Protein AF-U1PPG9-F1 (afdb_monomer_lite)

Secondary structure (DSSP, 8-state):
-HHHHHHHHHHHHHHHHHHHHHHHHHHHH-EEPPPPHHHHHHHHHHHHHHHHHH-TTHHHHSTTHHHHHHHHHHHHHT-S-PPPEE---SS-SGGGEEE-SSSS--EEE--TT--TTS-HHHHTS-B-THHHHHHHHHHHHHHHHHTT-SSTTHHHHHHHHHHHHHHHHHHHTT-----TTTTT-HHHHHHHHHHHHHHHHHHHHHHHHHHHHHH-GGGTHHHHHHHHHHHS-GGG-

pLDDT: mean 89.98, std 13.18, range [29.7, 98.69]

Foldseek 3Di:
DVVLVVLLVVLLQVLLVLLVVQLVQCVPVNWAAADQLQVVLVVLLVLLVVLCVLCVCLCVLAPPLVVLLVVLSVVSNPDPGDDTFTQHLQQAEPVQWDFDDPPPRDIDGHRSQHDPPDDSVCSRDTDHSLLNLLNHLLNLLVCCVVVVPVDPCSSVSSNVSSNNSNVVSCVVSVVPDCDPVVPPDPPVVVVNSLSVNLSSNLSVLSVVLSVCVPPPVVCNVSSSVSNNVSSDDPVVD

Radius of gyration: 17.51 Å; chains: 1; bounding box: 46×45×44 Å

Sequence (237 aa):
GPVRARAVDLARDLGRTTAQMHHHLAASLGASRPPSPAELAAALRKRARWALEEVPELSGHIPALELKVERALARLEALDALEPATRIHGDYHLGQVLHEIDGEQRWYVLDFEGEPLRPLAQRSDPDLPARDVAGMLRSFDYAAAVGKAPHPDWLPAVRSAFEEGYRLGRQETGSLAPSPAASGDQEQAEDSHQTVLTCLELDKALYEAVYEARNRPDWLSIPVAGITSVLNDPMEG

InterPro domains:
  IPR002575 Aminoglycoside phosphotransferase [PF01636] (6-144)
  IPR011009 Protein kinase-like domain superfamily [SSF56112] (8-167)

Organism: NCBI:txid1227262

Structure (mmCIF, N/CA/C/O backbone):
data_AF-U1PPG9-F1
#
_entry.id   AF-U1PPG9-F1
#
loop_
_atom_site.group_PDB
_atom_site.id
_atom_site.type_symbol
_atom_site.label_atom_id
_atom_site.label_alt_id
_atom_site.label_comp_id
_atom_site.label_asym_id
_atom_site.label_entity_id
_atom_site.label_seq_id
_atom_site.pdbx_PDB_ins_code
_atom_site.Cartn_x
_atom_site.Cartn_y
_atom_site.Cartn_z
_atom_si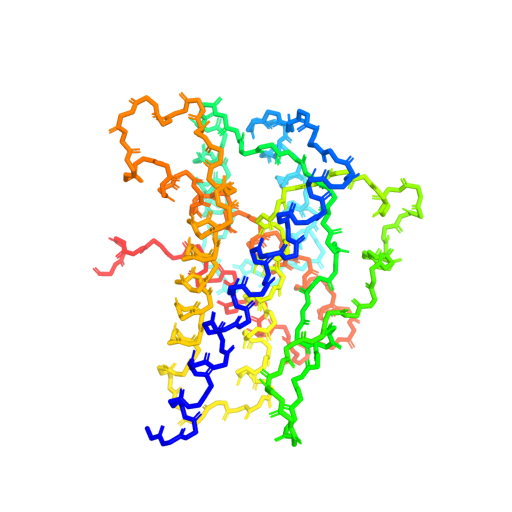te.occupancy
_atom_site.B_iso_or_equiv
_atom_site.auth_seq_id
_atom_site.auth_comp_id
_atom_site.auth_asym_id
_atom_site.auth_atom_id
_atom_site.pdbx_PDB_model_num
ATOM 1 N N . GLY A 1 1 ? 6.076 -25.651 0.509 1.00 74.62 1 GLY A N 1
ATOM 2 C CA . GLY A 1 1 ? 5.848 -26.534 -0.655 1.00 74.62 1 GLY A CA 1
ATOM 3 C C . GLY A 1 1 ? 6.000 -25.767 -1.963 1.00 74.62 1 GLY A C 1
ATOM 4 O O . GLY A 1 1 ? 6.071 -24.542 -1.903 1.00 74.62 1 GLY A O 1
ATOM 5 N N . PRO A 1 2 ? 6.027 -26.452 -3.121 1.00 79.75 2 PRO A N 1
ATOM 6 C CA . PRO A 1 2 ? 6.355 -25.861 -4.429 1.00 79.75 2 PRO A CA 1
ATOM 7 C C . PRO A 1 2 ? 5.474 -24.672 -4.841 1.00 79.75 2 PRO A C 1
ATOM 9 O O . PRO A 1 2 ? 5.983 -23.682 -5.350 1.00 79.75 2 PRO A O 1
ATOM 12 N N . VAL A 1 3 ? 4.170 -24.719 -4.543 1.00 80.94 3 VAL A N 1
ATOM 13 C CA . VAL A 1 3 ? 3.229 -23.617 -4.834 1.00 80.94 3 VAL A CA 1
ATOM 14 C C . VAL A 1 3 ? 3.580 -22.345 -4.055 1.00 80.94 3 VAL A C 1
ATOM 16 O O . VAL A 1 3 ? 3.567 -21.256 -4.617 1.00 80.94 3 VAL A O 1
ATOM 19 N N . ARG A 1 4 ? 3.951 -22.479 -2.773 1.00 82.19 4 ARG A N 1
ATOM 20 C CA . ARG A 1 4 ? 4.391 -21.341 -1.948 1.00 82.19 4 ARG A CA 1
ATOM 21 C C . ARG A 1 4 ? 5.711 -20.766 -2.457 1.00 82.19 4 ARG A C 1
ATOM 23 O O . ARG A 1 4 ? 5.833 -19.555 -2.510 1.00 82.19 4 ARG A O 1
ATOM 30 N N . ALA A 1 5 ? 6.666 -21.620 -2.835 1.00 88.31 5 ALA A N 1
ATOM 31 C CA . ALA A 1 5 ? 7.946 -21.168 -3.382 1.00 88.31 5 ALA A CA 1
ATOM 32 C C . ALA A 1 5 ? 7.736 -20.353 -4.666 1.00 88.31 5 ALA A C 1
ATOM 34 O O . ALA A 1 5 ? 8.170 -19.212 -4.739 1.00 88.31 5 ALA A O 1
ATOM 35 N N . ARG A 1 6 ? 6.935 -20.879 -5.603 1.00 90.88 6 ARG A N 1
ATOM 36 C CA . ARG A 1 6 ? 6.580 -20.157 -6.829 1.00 90.88 6 ARG A CA 1
ATOM 37 C C . ARG A 1 6 ? 5.904 -18.814 -6.542 1.00 90.88 6 ARG A C 1
ATOM 39 O O . ARG A 1 6 ? 6.259 -17.828 -7.167 1.00 90.88 6 ARG A O 1
ATOM 46 N N . ALA A 1 7 ? 4.944 -18.765 -5.617 1.00 92.44 7 ALA A N 1
ATOM 47 C CA . ALA A 1 7 ? 4.264 -17.516 -5.266 1.00 92.44 7 ALA A CA 1
ATOM 48 C C . ALA A 1 7 ? 5.226 -16.470 -4.676 1.00 92.44 7 ALA A C 1
ATOM 50 O O . ALA A 1 7 ? 5.136 -15.301 -5.026 1.00 92.44 7 ALA A O 1
ATOM 51 N N . VAL A 1 8 ? 6.158 -16.896 -3.820 1.00 95.94 8 VAL A N 1
ATOM 52 C CA . VAL A 1 8 ? 7.200 -16.038 -3.232 1.00 95.94 8 VAL A CA 1
ATOM 53 C C . VAL A 1 8 ? 8.139 -15.490 -4.307 1.00 95.94 8 VAL A C 1
ATOM 55 O O . VAL A 1 8 ? 8.422 -14.295 -4.316 1.00 95.94 8 VAL A O 1
ATOM 58 N N . ASP A 1 9 ? 8.593 -16.333 -5.234 1.00 96.00 9 ASP A N 1
ATOM 59 C CA . ASP A 1 9 ? 9.498 -15.905 -6.305 1.00 96.00 9 ASP A CA 1
ATOM 60 C C . ASP A 1 9 ? 8.808 -14.934 -7.270 1.00 96.00 9 ASP A C 1
ATOM 62 O O . ASP A 1 9 ? 9.366 -13.886 -7.587 1.00 96.00 9 ASP A O 1
ATOM 66 N N . LEU A 1 10 ? 7.560 -15.231 -7.648 1.00 96.88 10 LEU A N 1
ATOM 67 C CA . LEU A 1 10 ? 6.725 -14.346 -8.462 1.00 96.88 10 LEU A CA 1
ATOM 68 C C . LEU A 1 10 ? 6.462 -13.005 -7.772 1.00 96.88 10 LEU A C 1
ATOM 70 O O . LEU A 1 10 ? 6.543 -11.966 -8.417 1.00 96.88 10 LEU A O 1
ATOM 74 N N . ALA A 1 11 ? 6.172 -13.007 -6.470 1.00 98.12 11 ALA A N 1
ATOM 75 C CA . ALA A 1 11 ? 5.948 -11.780 -5.713 1.00 98.12 11 ALA A CA 1
ATOM 76 C C . ALA A 1 11 ? 7.213 -10.916 -5.650 1.00 98.12 11 ALA A C 1
ATOM 78 O O . ALA A 1 11 ? 7.139 -9.706 -5.852 1.00 98.12 11 ALA A O 1
ATOM 79 N N . ARG A 1 12 ? 8.383 -11.532 -5.442 1.00 98.38 12 ARG A N 1
ATOM 80 C CA . ARG A 1 12 ? 9.668 -10.824 -5.463 1.00 98.38 12 ARG A CA 1
ATOM 81 C C . ARG A 1 12 ? 9.963 -10.207 -6.823 1.00 98.38 12 ARG A C 1
ATOM 83 O O . ARG A 1 12 ? 10.402 -9.061 -6.896 1.00 98.38 12 ARG A O 1
ATOM 90 N N . ASP A 1 13 ? 9.724 -10.948 -7.895 1.00 97.88 13 ASP A N 1
ATOM 91 C CA . ASP A 1 13 ? 9.924 -10.443 -9.250 1.00 97.88 13 ASP A CA 1
ATOM 92 C C . ASP A 1 13 ? 8.930 -9.322 -9.608 1.00 97.88 13 ASP A C 1
ATOM 94 O O . ASP A 1 13 ? 9.307 -8.292 -10.172 1.00 97.88 13 ASP A O 1
ATOM 98 N N . LEU A 1 14 ? 7.676 -9.451 -9.164 1.00 98.62 14 LEU A N 1
ATOM 99 C CA . LEU A 1 14 ? 6.680 -8.391 -9.289 1.00 98.62 14 LEU A CA 1
ATOM 100 C C . LEU A 1 14 ? 7.111 -7.128 -8.533 1.00 98.62 14 LEU A C 1
ATOM 102 O O . LEU A 1 14 ? 7.017 -6.041 -9.087 1.00 98.62 14 LEU A O 1
ATOM 106 N N . GLY A 1 15 ? 7.664 -7.257 -7.322 1.00 98.44 15 GLY A N 1
ATOM 107 C CA . GLY A 1 15 ? 8.211 -6.123 -6.572 1.00 98.44 15 GLY A CA 1
ATOM 108 C C . GLY A 1 15 ? 9.312 -5.391 -7.343 1.00 98.44 15 GLY A C 1
ATOM 109 O O . GLY A 1 15 ? 9.281 -4.164 -7.465 1.00 98.44 15 GLY A O 1
ATOM 110 N N . ARG A 1 16 ? 10.248 -6.136 -7.947 1.00 97.94 16 ARG A N 1
ATOM 111 C CA . ARG A 1 16 ? 11.287 -5.560 -8.821 1.00 97.94 16 ARG A CA 1
ATOM 112 C C . ARG A 1 16 ? 10.673 -4.843 -10.024 1.00 97.94 16 ARG A C 1
ATOM 114 O O . ARG A 1 16 ? 11.077 -3.723 -10.334 1.00 97.94 16 ARG A O 1
ATOM 121 N N . THR A 1 17 ? 9.664 -5.447 -10.650 1.00 98.00 17 THR A N 1
ATOM 122 C CA . THR A 1 17 ? 8.915 -4.848 -11.766 1.00 98.00 17 THR A CA 1
ATOM 123 C C . THR A 1 17 ? 8.242 -3.539 -11.349 1.00 98.00 17 THR A C 1
ATOM 125 O O . THR A 1 17 ? 8.340 -2.540 -12.060 1.00 98.00 17 THR A O 1
ATOM 128 N N . THR A 1 18 ? 7.605 -3.495 -10.176 1.00 98.31 18 THR A N 1
ATOM 129 C CA . THR A 1 18 ? 6.979 -2.278 -9.638 1.00 98.31 18 THR A CA 1
ATOM 130 C C . THR A 1 18 ? 8.010 -1.162 -9.441 1.00 98.31 18 THR A C 1
ATOM 132 O O . THR A 1 18 ? 7.759 -0.013 -9.804 1.00 98.31 18 THR A O 1
ATOM 135 N N . ALA A 1 19 ? 9.205 -1.480 -8.934 1.00 97.25 19 ALA A N 1
ATOM 136 C CA . ALA A 1 19 ? 10.280 -0.498 -8.786 1.00 97.25 19 ALA A CA 1
ATOM 137 C C . ALA A 1 19 ? 10.774 0.047 -10.137 1.00 97.25 19 ALA A C 1
ATOM 139 O O . ALA A 1 19 ? 10.983 1.255 -10.274 1.00 97.25 19 ALA A O 1
ATOM 140 N N . GLN A 1 20 ? 10.911 -0.819 -11.145 1.00 96.81 20 GLN A N 1
ATOM 141 C CA . GLN A 1 20 ? 11.267 -0.422 -12.510 1.00 96.81 20 GLN A CA 1
ATOM 142 C C . GLN A 1 20 ? 10.190 0.469 -13.138 1.00 96.81 20 GLN A C 1
ATOM 144 O O . GLN A 1 20 ? 10.514 1.498 -13.732 1.00 96.81 20 GLN A O 1
ATOM 149 N N . MET A 1 21 ? 8.911 0.133 -12.952 1.00 97.25 21 MET A N 1
ATOM 150 C CA . MET A 1 21 ? 7.790 0.967 -13.387 1.00 97.25 21 MET A CA 1
ATOM 151 C C . MET A 1 21 ? 7.881 2.371 -12.778 1.00 97.25 21 MET A C 1
ATOM 153 O O . MET A 1 21 ? 7.884 3.356 -13.518 1.00 97.25 21 MET A O 1
ATOM 157 N N . HIS A 1 22 ? 8.019 2.482 -11.453 1.00 96.81 22 HIS A N 1
ATOM 158 C CA . HIS A 1 22 ? 8.153 3.779 -10.781 1.00 96.81 22 HIS A CA 1
ATOM 159 C C . HIS A 1 22 ? 9.383 4.557 -11.256 1.00 96.81 22 HIS A C 1
ATOM 161 O O . HIS A 1 22 ? 9.288 5.762 -11.493 1.00 96.81 22 HIS A O 1
ATOM 167 N N . HIS A 1 23 ? 10.520 3.880 -11.452 1.00 95.62 23 HIS A N 1
ATOM 168 C CA . HIS A 1 23 ? 11.720 4.496 -12.016 1.00 95.62 23 HIS A CA 1
ATOM 169 C C . HIS A 1 23 ? 11.446 5.110 -13.394 1.00 95.62 23 HIS A C 1
ATOM 171 O O . HIS A 1 23 ? 11.742 6.281 -13.617 1.00 95.62 23 HIS A O 1
ATOM 177 N N . HIS A 1 24 ? 10.852 4.345 -14.312 1.00 95.69 24 HIS A N 1
ATOM 178 C CA . HIS A 1 24 ? 10.585 4.811 -15.670 1.00 95.69 24 HIS A CA 1
ATOM 179 C C . HIS A 1 24 ? 9.539 5.928 -15.721 1.00 95.69 24 HIS A C 1
ATOM 181 O O . HIS A 1 24 ? 9.705 6.867 -16.505 1.00 95.69 24 HIS A O 1
ATOM 187 N N . LEU A 1 25 ? 8.506 5.875 -14.873 1.00 95.00 25 LEU A N 1
ATOM 188 C CA . LEU A 1 25 ? 7.536 6.963 -14.728 1.00 95.00 25 LEU A CA 1
ATOM 189 C C . LEU A 1 25 ? 8.214 8.242 -14.230 1.00 95.00 25 LEU A C 1
ATOM 191 O O . LEU A 1 25 ? 8.029 9.297 -14.833 1.00 95.00 25 LEU A O 1
ATOM 195 N N . ALA A 1 26 ? 9.047 8.153 -13.190 1.00 94.31 26 ALA A N 1
ATOM 196 C CA . ALA A 1 26 ? 9.780 9.298 -12.659 1.00 94.31 26 ALA A CA 1
ATOM 197 C C . ALA A 1 26 ? 10.784 9.869 -13.674 1.00 94.31 26 ALA A C 1
ATOM 199 O O . ALA A 1 26 ? 10.861 11.083 -13.853 1.00 94.31 26 ALA A O 1
ATOM 200 N N . ALA A 1 27 ? 11.523 9.007 -14.375 1.00 94.31 27 ALA A N 1
ATOM 201 C CA . ALA A 1 27 ? 12.509 9.418 -15.372 1.00 94.31 27 ALA A CA 1
ATOM 202 C C . ALA A 1 27 ? 11.864 10.085 -16.598 1.00 94.31 27 ALA A C 1
ATOM 204 O O . ALA A 1 27 ? 12.433 11.017 -17.162 1.00 94.31 27 ALA A O 1
ATOM 205 N N . SER A 1 28 ? 10.675 9.627 -17.002 1.00 95.56 28 SER A N 1
ATOM 206 C CA . SER A 1 28 ? 9.996 10.122 -18.207 1.00 95.56 28 SER A CA 1
ATOM 207 C C . SER A 1 28 ? 9.091 11.325 -17.940 1.00 95.56 28 SER A C 1
ATOM 209 O O . SER A 1 28 ? 8.960 12.193 -18.799 1.00 95.56 28 SER A O 1
ATOM 211 N N . LEU A 1 29 ? 8.437 11.370 -16.775 1.00 94.25 29 LEU A N 1
ATOM 212 C CA . LEU A 1 29 ? 7.397 12.356 -16.447 1.00 94.25 29 LEU A CA 1
ATOM 213 C C . LEU A 1 29 ? 7.814 13.322 -15.329 1.00 94.25 29 LEU A C 1
ATOM 215 O O . LEU A 1 29 ? 7.088 14.270 -15.036 1.00 94.25 29 LEU A O 1
ATOM 219 N N . GLY A 1 30 ? 8.990 13.108 -14.739 1.00 92.38 30 GLY A N 1
ATOM 220 C CA . GLY A 1 30 ? 9.536 13.918 -13.660 1.00 92.38 30 GLY A CA 1
ATOM 221 C C . GLY A 1 30 ? 9.014 13.531 -12.276 1.00 92.38 30 GLY A C 1
ATOM 222 O O . GLY A 1 30 ? 8.041 12.791 -12.110 1.00 92.38 30 GLY A O 1
ATOM 223 N N . ALA A 1 31 ? 9.684 14.078 -11.264 1.00 92.19 31 ALA A N 1
ATOM 224 C CA . ALA A 1 31 ? 9.247 14.047 -9.876 1.00 92.19 31 ALA A CA 1
ATOM 225 C C . ALA A 1 31 ? 8.723 15.426 -9.455 1.00 92.19 31 ALA A C 1
ATOM 227 O O . ALA A 1 31 ? 9.156 16.464 -9.958 1.00 92.19 31 ALA A O 1
ATOM 228 N N . SER A 1 32 ? 7.793 15.429 -8.511 1.00 92.56 32 SER A N 1
ATOM 229 C CA . SER A 1 32 ? 7.202 16.611 -7.898 1.00 92.56 32 SER A CA 1
ATOM 230 C C . SER A 1 32 ? 7.589 16.700 -6.430 1.00 92.56 32 SER A C 1
ATOM 232 O O . SER A 1 32 ? 7.913 15.702 -5.780 1.00 92.56 32 SER A O 1
ATOM 234 N N . ARG A 1 33 ? 7.537 17.918 -5.885 1.00 92.62 33 ARG A N 1
ATOM 235 C CA . ARG A 1 33 ? 7.673 18.112 -4.442 1.00 92.62 33 ARG A CA 1
ATOM 236 C C . ARG A 1 33 ? 6.560 17.319 -3.740 1.00 92.62 33 ARG A C 1
ATOM 238 O O . ARG A 1 33 ? 5.403 17.479 -4.131 1.00 92.62 33 ARG A O 1
ATOM 245 N N . PRO A 1 34 ? 6.880 16.489 -2.736 1.00 92.62 34 PRO A N 1
ATOM 246 C CA . PRO A 1 34 ? 5.849 15.773 -2.008 1.00 92.62 34 PRO A CA 1
ATOM 247 C C . PRO A 1 34 ? 5.063 16.730 -1.101 1.00 92.62 34 PRO A C 1
ATOM 249 O O . PRO A 1 34 ? 5.570 17.813 -0.772 1.00 92.62 34 PRO A O 1
ATOM 252 N N . PRO A 1 35 ? 3.851 16.345 -0.660 1.00 93.44 35 PRO A N 1
ATOM 253 C CA . PRO A 1 35 ? 3.226 17.015 0.473 1.00 93.44 35 PRO A CA 1
ATOM 254 C C . PRO A 1 35 ? 4.150 16.943 1.694 1.00 93.44 35 PRO A C 1
ATOM 256 O O . PRO A 1 35 ? 4.989 16.045 1.816 1.00 93.44 35 PRO A O 1
ATOM 259 N N . SER A 1 36 ? 3.992 17.877 2.624 1.00 96.38 36 SER A N 1
ATOM 260 C CA . SER A 1 36 ? 4.622 17.730 3.933 1.00 96.38 36 SER A CA 1
ATOM 261 C C . SER A 1 36 ? 4.042 16.514 4.674 1.00 96.38 36 SER A C 1
ATOM 263 O O . SER A 1 36 ? 2.870 16.169 4.475 1.00 96.38 36 SER A O 1
ATOM 265 N N . PRO A 1 37 ? 4.821 15.880 5.568 1.00 97.50 37 PRO A N 1
ATOM 266 C CA . PRO A 1 37 ? 4.327 14.804 6.427 1.00 97.50 37 PRO A CA 1
ATOM 267 C C . PRO A 1 37 ? 3.036 15.175 7.177 1.00 97.50 37 PRO A C 1
ATOM 269 O O . PRO A 1 37 ? 2.090 14.388 7.209 1.00 97.50 37 PRO A O 1
ATOM 272 N N . ALA A 1 38 ? 2.941 16.416 7.671 1.00 98.06 38 ALA A N 1
ATOM 273 C CA . ALA A 1 38 ? 1.747 16.946 8.330 1.00 98.06 38 ALA A CA 1
ATOM 274 C C . ALA A 1 38 ? 0.532 17.083 7.391 1.00 98.06 38 ALA A C 1
ATOM 276 O O . ALA A 1 38 ? -0.586 16.735 7.774 1.00 98.06 38 ALA A O 1
ATOM 277 N N . GLU A 1 39 ? 0.723 17.551 6.151 1.00 97.81 39 GLU A N 1
ATOM 278 C CA . GLU A 1 39 ? -0.360 17.628 5.156 1.00 97.81 39 GLU A CA 1
ATOM 279 C C . GLU A 1 39 ? -0.895 16.239 4.800 1.00 97.81 39 GLU A C 1
ATOM 281 O O . GLU A 1 39 ? -2.115 16.044 4.753 1.00 97.81 39 GLU A O 1
ATOM 286 N N . LEU A 1 40 ? -0.003 15.262 4.596 1.00 97.50 40 LEU A N 1
ATOM 287 C CA . LEU A 1 40 ? -0.414 13.887 4.336 1.00 97.50 40 LEU A CA 1
ATOM 288 C C . LEU A 1 40 ? -1.160 13.309 5.542 1.00 97.50 40 LEU A C 1
ATOM 290 O O . LEU A 1 40 ? -2.282 12.831 5.378 1.00 97.50 40 LEU A O 1
ATOM 294 N N . ALA A 1 41 ? -0.597 13.406 6.750 1.00 98.44 41 ALA A N 1
ATOM 295 C CA . ALA A 1 41 ? -1.235 12.922 7.972 1.00 98.44 41 ALA A CA 1
ATOM 296 C C . ALA A 1 41 ? -2.627 13.542 8.175 1.00 98.44 41 ALA A C 1
ATOM 298 O O . ALA A 1 41 ? -3.587 12.823 8.448 1.00 98.44 41 ALA A O 1
ATOM 299 N N . ALA A 1 42 ? -2.787 14.852 7.955 1.00 98.38 42 ALA A N 1
ATOM 300 C CA . ALA A 1 42 ? -4.082 15.525 8.038 1.00 98.38 42 ALA A CA 1
ATOM 301 C C . ALA A 1 42 ? -5.098 14.991 7.010 1.00 98.38 42 ALA A C 1
ATOM 303 O O . ALA A 1 42 ? -6.271 14.778 7.348 1.00 98.38 42 ALA A O 1
ATOM 304 N N . ALA A 1 43 ? -4.661 14.737 5.772 1.00 97.50 43 ALA A N 1
ATOM 305 C CA . ALA A 1 43 ? -5.500 14.150 4.730 1.00 97.50 43 ALA A CA 1
ATOM 306 C C . ALA A 1 43 ? -5.919 12.709 5.072 1.00 97.50 43 ALA A C 1
ATOM 308 O O . ALA A 1 43 ? -7.098 12.366 4.943 1.00 97.50 43 ALA A O 1
ATOM 309 N N . LEU A 1 44 ? -4.989 11.879 5.557 1.00 98.12 44 LEU A N 1
ATOM 310 C CA . LEU A 1 44 ? -5.276 10.514 6.010 1.00 98.12 44 LEU A CA 1
ATOM 311 C C . LEU A 1 44 ? -6.235 10.514 7.202 1.00 98.12 44 LEU A C 1
ATOM 313 O O . LEU A 1 44 ? -7.213 9.775 7.199 1.00 98.12 44 LEU A O 1
ATOM 317 N N . ARG A 1 45 ? -6.036 11.414 8.168 1.00 98.25 45 ARG A N 1
ATOM 318 C CA . ARG A 1 45 ? -6.901 11.561 9.345 1.00 98.25 45 ARG A CA 1
ATOM 319 C C . ARG A 1 45 ? -8.338 11.906 8.963 1.00 98.25 45 ARG A C 1
ATOM 321 O O . ARG A 1 45 ? -9.285 11.377 9.539 1.00 98.25 45 ARG A O 1
ATOM 328 N N . LYS A 1 46 ? -8.521 12.775 7.962 1.00 98.00 46 LYS A N 1
ATOM 329 C CA . LYS A 1 46 ? -9.850 13.097 7.421 1.00 98.00 46 LYS A CA 1
ATOM 330 C C . LYS A 1 46 ? -10.523 11.867 6.806 1.00 98.00 46 LYS A C 1
ATOM 332 O O . LYS A 1 46 ? -11.707 11.657 7.050 1.00 98.00 46 LYS A O 1
ATOM 337 N N . ARG A 1 47 ? -9.783 11.070 6.031 1.00 96.94 47 ARG A N 1
ATOM 338 C CA . ARG A 1 47 ? -10.310 9.849 5.402 1.00 96.94 47 ARG A CA 1
ATOM 339 C C . ARG A 1 47 ? -10.597 8.750 6.420 1.00 96.94 47 ARG A C 1
ATOM 341 O O . ARG A 1 47 ? -11.629 8.102 6.317 1.00 96.94 47 ARG A O 1
ATOM 348 N N . ALA A 1 48 ? -9.759 8.614 7.443 1.00 97.56 48 ALA A N 1
ATOM 349 C CA . ALA A 1 48 ? -9.992 7.675 8.528 1.00 97.56 48 ALA A CA 1
ATOM 350 C C . ALA A 1 48 ? -11.263 8.012 9.316 1.00 97.56 48 ALA A C 1
ATOM 352 O O . ALA A 1 48 ? -12.093 7.133 9.512 1.00 97.56 48 ALA A O 1
ATOM 353 N N . ARG A 1 49 ? -11.471 9.285 9.690 1.00 97.62 49 ARG A N 1
ATOM 354 C CA . ARG A 1 49 ? -12.724 9.712 10.341 1.00 97.62 49 ARG A CA 1
ATOM 355 C C . ARG A 1 49 ? -13.950 9.395 9.493 1.00 97.62 49 ARG A C 1
ATOM 357 O O . ARG A 1 49 ? -14.890 8.806 10.003 1.00 97.62 49 ARG A O 1
ATOM 364 N N . TRP A 1 50 ? -13.902 9.722 8.201 1.00 97.12 50 TRP A N 1
ATOM 365 C CA . TRP A 1 50 ? -14.976 9.374 7.272 1.00 97.12 50 TRP A CA 1
ATOM 366 C C . TRP A 1 50 ? -15.261 7.863 7.268 1.00 97.12 50 TRP A C 1
ATOM 368 O O . TRP A 1 50 ? -16.409 7.463 7.403 1.00 97.12 50 TRP A O 1
ATOM 378 N N . ALA A 1 51 ? -14.236 7.012 7.181 1.00 96.94 51 ALA A N 1
ATOM 379 C CA . ALA A 1 51 ? -14.436 5.563 7.172 1.00 96.94 51 ALA A CA 1
ATOM 380 C C . ALA A 1 51 ? -15.041 5.026 8.481 1.00 96.94 51 ALA A C 1
ATOM 382 O O . ALA A 1 51 ? -15.894 4.142 8.443 1.00 96.94 51 ALA A O 1
ATOM 383 N N . LEU A 1 52 ? -14.630 5.575 9.628 1.00 96.31 52 LEU A N 1
ATOM 384 C CA . LEU A 1 52 ? -15.160 5.207 10.945 1.00 96.31 52 LEU A CA 1
ATOM 385 C C . LEU A 1 52 ? -16.612 5.665 11.147 1.00 96.31 52 LEU A C 1
ATOM 387 O O . LEU A 1 52 ? -17.379 4.982 11.820 1.00 96.31 52 LEU A O 1
ATOM 391 N N . GLU A 1 53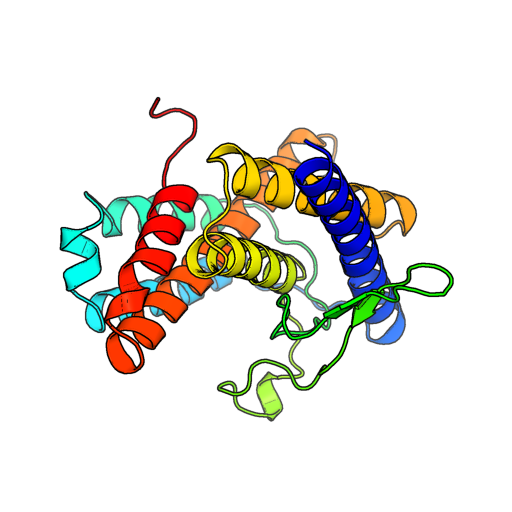 ? -16.998 6.797 10.553 1.00 96.81 53 GLU A N 1
ATOM 392 C CA . GLU A 1 53 ? -18.387 7.271 10.530 1.00 96.81 53 GLU A CA 1
ATOM 393 C C . GLU A 1 53 ? -19.275 6.391 9.633 1.00 96.81 53 GLU A C 1
ATOM 395 O O . GLU A 1 53 ? -20.424 6.121 9.976 1.00 96.81 53 GLU A O 1
ATOM 400 N N . GLU A 1 54 ? -18.746 5.931 8.497 1.00 97.12 54 GLU A N 1
ATOM 401 C CA . GLU A 1 54 ? -19.476 5.107 7.523 1.00 97.12 54 GLU A CA 1
ATOM 402 C C . GLU A 1 54 ? -19.600 3.633 7.922 1.00 97.12 54 GLU A C 1
ATOM 404 O O . GLU A 1 54 ? -20.558 2.976 7.513 1.00 97.12 54 GLU A O 1
ATOM 409 N N . VAL A 1 55 ? -18.647 3.105 8.698 1.00 96.75 55 VAL A N 1
ATOM 410 C CA . VAL A 1 55 ? -18.656 1.715 9.189 1.00 96.75 55 VAL A CA 1
ATOM 411 C C . VAL A 1 55 ? -18.392 1.683 10.701 1.00 96.75 55 VAL A C 1
ATOM 413 O O . VAL A 1 55 ? -17.293 1.315 11.139 1.00 96.75 55 VAL A O 1
ATOM 416 N N . PRO A 1 56 ? -19.383 2.054 11.535 1.00 93.88 56 PRO A N 1
ATOM 417 C CA . PRO A 1 56 ? -19.235 2.064 12.992 1.00 93.88 56 PRO A CA 1
ATOM 418 C C . PRO A 1 56 ? -18.867 0.694 13.588 1.00 93.88 56 PRO A C 1
ATOM 420 O O . PRO A 1 56 ? -18.275 0.619 14.668 1.00 93.88 56 PRO A O 1
ATOM 423 N N . GLU A 1 57 ? -19.185 -0.401 12.889 1.00 92.88 57 GLU A N 1
ATOM 424 C CA . GLU A 1 57 ? -18.866 -1.775 13.283 1.00 92.88 57 GLU A CA 1
ATOM 425 C C . GLU A 1 57 ? -17.356 -2.014 13.427 1.00 92.88 57 GLU A C 1
ATOM 427 O O . GLU A 1 57 ? -16.949 -2.875 14.212 1.00 92.88 57 GLU A O 1
ATOM 432 N N . LEU A 1 58 ? -16.509 -1.231 12.744 1.00 94.62 58 LEU A N 1
ATOM 433 C CA . LEU A 1 58 ? -15.049 -1.337 12.843 1.00 94.62 58 LEU A CA 1
ATOM 434 C C . LEU A 1 58 ? -14.552 -1.214 14.289 1.00 94.62 58 LEU A C 1
ATOM 436 O O . LEU A 1 58 ? -13.686 -1.985 14.709 1.00 94.62 58 LEU A O 1
ATOM 440 N N . SER A 1 59 ? -15.143 -0.312 15.074 1.00 90.69 59 SER A N 1
ATOM 441 C CA . SER A 1 59 ? -14.796 -0.116 16.488 1.00 90.69 59 SER A CA 1
ATOM 442 C C . SER A 1 59 ? -15.194 -1.304 17.371 1.00 90.69 59 SER A C 1
ATOM 444 O O . SER A 1 59 ? -14.597 -1.516 18.425 1.00 90.69 59 SER A O 1
ATOM 446 N N . GLY A 1 60 ? -16.178 -2.104 16.946 1.00 91.75 60 GLY A N 1
ATOM 447 C CA . GLY A 1 60 ? -16.545 -3.357 17.608 1.00 91.75 60 GLY A CA 1
ATOM 448 C C . GLY A 1 60 ? -15.578 -4.503 17.299 1.00 91.75 60 GLY A C 1
ATOM 449 O O . GLY A 1 60 ? -15.393 -5.393 18.128 1.00 91.75 60 GLY A O 1
ATOM 450 N N . HIS A 1 61 ? -14.938 -4.472 16.129 1.00 92.94 61 HIS A N 1
ATOM 451 C CA . HIS A 1 61 ? -13.976 -5.489 15.706 1.00 92.94 61 HIS A CA 1
ATOM 452 C C . HIS A 1 61 ? -12.547 -5.214 16.177 1.00 92.94 61 HIS A C 1
ATOM 454 O O . HIS A 1 61 ? -11.796 -6.161 16.415 1.00 92.94 61 HIS A O 1
ATOM 460 N N . ILE A 1 62 ? -12.161 -3.942 16.302 1.00 94.31 62 ILE A N 1
ATOM 461 C CA . ILE A 1 62 ? -10.777 -3.540 16.561 1.00 94.31 62 ILE A CA 1
ATOM 462 C C . ILE A 1 62 ? -10.721 -2.687 17.836 1.00 94.31 62 ILE A C 1
ATOM 464 O O . ILE A 1 62 ? -11.063 -1.502 17.814 1.00 94.31 62 ILE A O 1
ATOM 468 N N . PRO A 1 63 ? -10.268 -3.258 18.968 1.00 92.88 63 PRO A N 1
ATOM 469 C CA . PRO A 1 63 ? -10.138 -2.518 20.215 1.00 92.88 63 PRO A CA 1
ATOM 470 C C . PRO A 1 63 ? -9.215 -1.304 20.073 1.00 92.88 63 PRO A C 1
ATOM 472 O O . PRO A 1 63 ? -8.113 -1.405 19.530 1.00 92.88 63 PRO A O 1
ATOM 475 N N . ALA A 1 64 ? -9.659 -0.164 20.609 1.00 94.56 64 ALA A N 1
ATOM 476 C CA . ALA A 1 64 ? -8.930 1.105 20.581 1.00 94.56 64 ALA A CA 1
ATOM 477 C C . ALA A 1 64 ? -8.534 1.580 19.165 1.00 94.56 64 ALA A C 1
ATOM 479 O O . ALA A 1 64 ? -7.512 2.249 19.009 1.00 94.56 64 ALA A O 1
ATOM 480 N N . LEU A 1 65 ? -9.343 1.258 18.146 1.00 95.25 65 LEU A N 1
ATOM 481 C CA . LEU A 1 65 ? -9.081 1.589 16.742 1.00 95.25 65 LEU A CA 1
ATOM 482 C C . LEU A 1 65 ? -8.701 3.059 16.528 1.00 95.25 65 LEU A C 1
ATOM 484 O O . LEU A 1 65 ? -7.640 3.330 15.977 1.00 95.25 65 LEU A O 1
ATOM 488 N N . GLU A 1 66 ? -9.510 4.002 17.013 1.00 95.81 66 GLU A N 1
ATOM 489 C CA . GLU A 1 66 ? -9.240 5.443 16.875 1.00 95.81 66 GLU A CA 1
ATOM 490 C C . GLU A 1 66 ? -7.874 5.844 17.447 1.00 95.81 66 GLU A C 1
ATOM 492 O O . GLU A 1 66 ? -7.114 6.568 16.807 1.00 95.81 66 GLU A O 1
ATOM 497 N N . LEU A 1 67 ? -7.521 5.323 18.627 1.00 96.06 67 LEU A N 1
ATOM 498 C CA . LEU A 1 67 ? -6.233 5.596 19.263 1.00 96.06 67 LEU A CA 1
ATOM 499 C C . LEU A 1 67 ? -5.071 5.003 18.458 1.00 96.06 67 LEU A C 1
ATOM 501 O O . LEU A 1 67 ? -4.037 5.653 18.310 1.00 96.06 67 LEU A O 1
ATOM 505 N N . LYS A 1 68 ? -5.224 3.777 17.944 1.00 96.56 68 LYS A N 1
ATOM 506 C CA . LYS A 1 68 ? -4.208 3.118 17.110 1.00 96.56 68 LYS A CA 1
ATOM 507 C C . LYS A 1 68 ? -3.997 3.865 15.789 1.00 96.56 68 LYS A C 1
ATOM 509 O O . LYS A 1 68 ? -2.852 4.104 15.411 1.00 96.56 68 LYS A O 1
ATOM 514 N N . VAL A 1 69 ? -5.080 4.300 15.140 1.00 97.31 69 VAL A N 1
ATOM 515 C CA . VAL A 1 69 ? -5.034 5.143 13.935 1.00 97.31 69 VAL A CA 1
ATOM 516 C C . VAL A 1 69 ? -4.296 6.448 14.226 1.00 97.31 69 VAL A C 1
ATOM 518 O O . VAL A 1 69 ? -3.363 6.792 13.505 1.00 97.31 69 VAL A O 1
ATOM 521 N N . GLU A 1 70 ? -4.650 7.157 15.301 1.00 97.81 70 GLU A N 1
ATOM 522 C CA . GLU A 1 70 ? -3.980 8.414 15.648 1.00 97.81 70 GLU A CA 1
ATOM 523 C C . GLU A 1 70 ? -2.493 8.232 15.963 1.00 97.81 70 GLU A C 1
ATOM 525 O O . GLU A 1 70 ? -1.679 9.052 15.546 1.00 97.81 70 GLU A O 1
ATOM 530 N N . ARG A 1 71 ? -2.102 7.139 16.630 1.00 97.31 71 ARG A N 1
ATOM 531 C CA . ARG A 1 71 ? -0.683 6.822 16.869 1.00 97.31 71 ARG A CA 1
ATOM 532 C C . ARG A 1 71 ? 0.088 6.614 15.566 1.00 97.31 71 ARG A C 1
ATOM 534 O O . ARG A 1 71 ? 1.181 7.160 15.428 1.00 97.31 71 ARG A O 1
ATOM 541 N N . ALA A 1 72 ? -0.468 5.862 14.615 1.00 96.88 72 ALA A N 1
ATOM 542 C CA . ALA A 1 72 ? 0.161 5.650 13.311 1.00 96.88 72 ALA A CA 1
ATOM 543 C C . ALA A 1 72 ? 0.332 6.978 12.550 1.00 96.88 72 ALA A C 1
ATOM 545 O O . ALA A 1 72 ? 1.419 7.289 12.066 1.00 96.88 72 ALA A O 1
ATOM 546 N N . LEU A 1 73 ? -0.712 7.812 12.526 1.00 98.12 73 LEU A N 1
ATOM 547 C CA . LEU A 1 73 ? -0.674 9.109 11.847 1.00 98.12 73 LEU A CA 1
ATOM 548 C C . LEU A 1 73 ? 0.246 10.124 12.538 1.00 98.12 73 LEU A C 1
ATOM 550 O O . LEU A 1 73 ? 0.869 10.928 11.851 1.00 98.12 73 LEU A O 1
ATOM 554 N N . ALA A 1 74 ? 0.383 10.071 13.864 1.00 98.00 74 ALA A N 1
ATOM 555 C CA . ALA A 1 74 ? 1.340 10.895 14.599 1.00 98.00 74 ALA A CA 1
ATOM 556 C C . ALA A 1 74 ? 2.798 10.518 14.280 1.00 98.00 74 ALA A C 1
ATOM 558 O O . ALA A 1 74 ? 3.640 11.407 14.178 1.00 98.00 74 ALA A O 1
ATOM 559 N N . ARG A 1 75 ? 3.101 9.225 14.074 1.00 96.69 75 ARG A N 1
ATOM 560 C CA . ARG A 1 75 ? 4.430 8.779 13.608 1.00 96.69 75 ARG A CA 1
ATOM 561 C C . ARG A 1 75 ? 4.743 9.323 12.217 1.00 96.69 75 ARG A C 1
ATOM 563 O O . ARG A 1 75 ? 5.839 9.823 12.002 1.00 96.69 75 ARG A O 1
ATOM 570 N N . LEU A 1 76 ? 3.770 9.277 11.304 1.00 97.38 76 LEU A N 1
ATOM 571 C CA . LEU A 1 76 ? 3.898 9.882 9.978 1.00 97.38 76 LEU A CA 1
ATOM 572 C C . LEU A 1 76 ? 4.140 11.394 10.066 1.00 97.38 76 LEU A C 1
ATOM 574 O O . LEU A 1 76 ? 5.034 11.908 9.408 1.00 97.38 76 LEU A O 1
ATOM 578 N N . GLU A 1 77 ? 3.359 12.100 10.881 1.00 97.69 77 GLU A N 1
ATOM 579 C CA . GLU A 1 77 ? 3.467 13.551 11.066 1.00 97.69 77 GLU A CA 1
ATOM 580 C C . GLU A 1 77 ? 4.825 13.983 11.645 1.00 97.69 77 GLU A C 1
ATOM 582 O O . GLU A 1 77 ? 5.283 15.086 11.357 1.00 97.69 77 GLU A O 1
ATOM 587 N N . ALA A 1 78 ? 5.479 13.108 12.416 1.00 96.81 78 ALA A N 1
ATOM 588 C CA . ALA A 1 78 ? 6.786 13.344 13.023 1.00 96.81 78 ALA A CA 1
ATOM 589 C C . ALA A 1 78 ? 7.984 13.111 12.081 1.00 96.81 78 ALA A C 1
ATOM 591 O O . ALA A 1 78 ? 9.115 13.374 12.485 1.00 96.81 78 ALA A O 1
ATOM 592 N N . LEU A 1 79 ? 7.768 12.615 10.858 1.00 95.25 79 LEU A N 1
ATOM 593 C CA . LEU A 1 79 ? 8.846 12.470 9.877 1.00 95.25 79 LEU A CA 1
ATOM 594 C C . LEU A 1 79 ? 9.355 13.842 9.410 1.00 95.25 79 LEU A C 1
ATOM 596 O O . LEU A 1 79 ? 8.584 14.791 9.281 1.00 95.25 79 LEU A O 1
ATOM 600 N N . ASP A 1 80 ? 10.644 13.933 9.079 1.00 92.19 80 ASP A N 1
ATOM 601 C CA . ASP A 1 80 ? 11.247 15.179 8.581 1.00 92.19 80 ASP A CA 1
ATOM 602 C C . ASP A 1 80 ? 10.824 15.499 7.140 1.00 92.19 80 ASP A C 1
ATOM 604 O O . ASP A 1 80 ? 10.593 16.654 6.768 1.00 92.19 80 ASP A O 1
ATOM 608 N N . ALA A 1 81 ? 10.748 14.467 6.297 1.00 91.19 81 ALA A N 1
ATOM 609 C CA . ALA A 1 81 ? 10.441 14.587 4.880 1.00 91.19 81 ALA A CA 1
ATOM 610 C C . ALA A 1 81 ? 9.868 13.281 4.320 1.00 91.19 81 ALA A C 1
ATOM 612 O O . ALA A 1 81 ? 10.111 12.196 4.846 1.00 91.19 81 ALA A O 1
ATOM 613 N N . LEU A 1 82 ? 9.140 13.400 3.210 1.00 92.81 82 LEU A N 1
ATOM 614 C CA . LEU A 1 82 ? 8.656 12.268 2.422 1.00 92.81 82 LEU A CA 1
ATOM 615 C C . LEU A 1 82 ? 9.495 12.104 1.149 1.00 92.81 82 LEU A C 1
ATOM 617 O O . LEU A 1 82 ? 10.147 13.048 0.692 1.00 92.81 82 LEU A O 1
ATOM 621 N N . GLU A 1 83 ? 9.444 10.912 0.554 1.00 90.44 83 GLU A N 1
ATOM 622 C CA . GLU A 1 83 ? 9.993 10.681 -0.786 1.00 90.44 83 GLU A CA 1
ATOM 623 C C . GLU A 1 83 ? 9.284 11.578 -1.821 1.00 90.44 83 GLU A C 1
ATOM 625 O O . GLU A 1 83 ? 8.096 11.866 -1.655 1.00 90.44 83 GLU A O 1
ATOM 630 N N . PRO A 1 84 ? 9.969 12.023 -2.894 1.00 91.94 84 PRO A N 1
ATOM 631 C CA . PRO A 1 84 ? 9.340 12.801 -3.957 1.00 91.94 84 PRO A CA 1
ATOM 632 C C . PRO A 1 84 ? 8.093 12.122 -4.529 1.00 91.94 84 PRO A C 1
ATOM 634 O O . PRO A 1 84 ? 8.083 10.913 -4.763 1.00 91.94 84 PRO A O 1
ATOM 637 N N . ALA A 1 85 ? 7.058 12.915 -4.804 1.00 93.75 85 ALA A N 1
ATOM 638 C CA . ALA A 1 85 ? 5.875 12.419 -5.494 1.00 93.75 85 ALA A CA 1
ATOM 639 C C . ALA A 1 85 ? 6.198 12.199 -6.978 1.00 93.75 85 ALA A C 1
ATOM 641 O O . ALA A 1 85 ? 6.922 12.987 -7.590 1.00 93.75 85 ALA A O 1
ATOM 642 N N . THR A 1 86 ? 5.648 11.156 -7.585 1.00 94.25 86 THR A N 1
ATOM 643 C CA . THR A 1 86 ? 5.839 10.848 -9.008 1.00 94.25 86 THR A CA 1
ATOM 644 C C . THR A 1 86 ? 4.503 10.521 -9.639 1.00 94.25 86 THR A C 1
ATOM 646 O O . THR A 1 86 ? 3.496 10.332 -8.958 1.00 94.25 86 THR A O 1
ATOM 649 N N . ARG A 1 87 ? 4.471 10.414 -10.967 1.00 94.44 87 ARG A N 1
ATOM 650 C CA . ARG A 1 87 ? 3.385 9.654 -11.584 1.00 94.44 87 ARG A CA 1
ATOM 651 C C . ARG A 1 87 ? 3.474 8.210 -11.089 1.00 94.44 87 ARG A C 1
ATOM 653 O O . ARG A 1 87 ? 4.562 7.635 -11.059 1.00 94.44 87 ARG A O 1
ATOM 660 N N . ILE A 1 88 ? 2.333 7.683 -10.676 1.00 95.00 88 ILE A N 1
ATOM 661 C CA . ILE A 1 88 ? 2.133 6.305 -10.230 1.00 95.00 88 ILE A CA 1
ATOM 662 C C . ILE A 1 88 ? 1.048 5.667 -11.104 1.00 95.00 88 ILE A C 1
ATOM 664 O O . ILE A 1 88 ? 0.418 6.362 -11.908 1.00 95.00 88 ILE A O 1
ATOM 668 N N . HIS A 1 89 ? 0.819 4.368 -10.956 1.00 95.81 89 HIS A N 1
ATOM 669 C CA . HIS A 1 89 ? -0.329 3.709 -11.566 1.00 95.81 89 HIS A CA 1
ATOM 670 C C . HIS A 1 89 ? -1.638 4.187 -10.927 1.00 95.81 89 HIS A C 1
ATOM 672 O O . HIS A 1 89 ? -2.608 4.453 -11.633 1.00 95.81 89 HIS A O 1
ATOM 678 N N . GLY A 1 90 ? -1.685 4.305 -9.597 1.00 92.12 90 GLY A N 1
ATOM 679 C CA . GLY A 1 90 ? -2.808 4.899 -8.869 1.00 92.12 90 GLY A CA 1
ATOM 680 C C . GLY A 1 90 ? -4.021 3.987 -8.656 1.00 92.12 90 GLY A C 1
ATOM 681 O O . GLY A 1 90 ? -4.944 4.400 -7.961 1.00 92.12 90 GLY A O 1
ATOM 682 N N . ASP A 1 91 ? -4.015 2.770 -9.202 1.00 93.50 91 ASP A N 1
ATOM 683 C CA . ASP A 1 91 ? -4.981 1.692 -8.915 1.00 93.50 91 ASP A CA 1
ATOM 684 C C . ASP A 1 91 ? -4.299 0.318 -9.037 1.00 93.50 91 ASP A C 1
ATOM 686 O O . ASP A 1 91 ? -4.761 -0.592 -9.718 1.00 93.50 91 ASP A O 1
ATOM 690 N N . TYR A 1 92 ? -3.109 0.193 -8.447 1.00 97.00 92 TYR A N 1
ATOM 691 C CA . TYR A 1 92 ? -2.255 -0.972 -8.651 1.00 97.00 92 TYR A CA 1
ATOM 692 C C . TYR A 1 92 ? -2.657 -2.152 -7.757 1.00 97.00 92 TYR A C 1
ATOM 694 O O . TYR A 1 92 ? -2.615 -2.062 -6.529 1.00 97.00 92 TYR A O 1
ATOM 702 N N . HIS A 1 93 ? -3.029 -3.276 -8.372 1.00 96.94 93 HIS A N 1
ATOM 703 C CA . HIS A 1 93 ? -3.392 -4.521 -7.688 1.00 96.94 93 HIS A CA 1
ATOM 704 C C . HIS A 1 93 ? -3.207 -5.738 -8.615 1.00 96.94 93 HIS A C 1
ATOM 706 O O . HIS A 1 93 ? -2.935 -5.589 -9.806 1.00 96.94 93 HIS A O 1
ATOM 712 N N . LEU A 1 94 ? -3.393 -6.965 -8.108 1.00 97.06 94 LEU A N 1
ATOM 713 C CA . LEU A 1 94 ? -3.168 -8.206 -8.875 1.00 97.06 94 LEU A CA 1
ATOM 714 C C . LEU A 1 94 ? -4.056 -8.362 -10.118 1.00 97.06 94 LEU A C 1
ATOM 716 O O . LEU A 1 94 ? -3.755 -9.169 -10.991 1.00 97.06 94 LEU A O 1
ATOM 720 N N . GLY A 1 95 ? -5.155 -7.614 -10.197 1.00 95.62 95 GLY A N 1
ATOM 721 C CA . GLY A 1 95 ? -6.029 -7.596 -11.371 1.00 95.62 95 GLY A CA 1
ATOM 722 C C . GLY A 1 95 ? -5.466 -6.772 -12.530 1.00 95.62 95 GLY A C 1
ATOM 723 O O . GLY A 1 95 ? -5.908 -6.964 -13.656 1.00 95.62 95 GLY A O 1
ATOM 724 N N . GLN A 1 96 ? -4.477 -5.913 -12.261 1.00 97.06 96 GLN A N 1
ATOM 725 C CA . GLN A 1 96 ? -3.841 -5.022 -13.237 1.00 97.06 96 GLN A CA 1
ATOM 726 C C . GLN A 1 96 ? -2.471 -5.519 -13.700 1.00 97.06 96 GLN A C 1
ATOM 728 O O . GLN A 1 96 ? -1.708 -4.785 -14.329 1.00 97.06 96 GLN A O 1
ATOM 733 N N . VAL A 1 97 ? -2.131 -6.771 -13.387 1.00 97.50 97 VAL A N 1
ATOM 734 C CA . VAL A 1 97 ? -0.859 -7.372 -13.782 1.00 97.50 97 VAL A CA 1
ATOM 735 C C . VAL A 1 97 ? -1.075 -8.728 -14.434 1.00 97.50 97 VAL A C 1
ATOM 737 O O . VAL A 1 97 ? -1.878 -9.542 -13.982 1.00 97.50 97 VAL A O 1
ATOM 740 N N . LEU A 1 98 ? -0.329 -8.983 -15.505 1.00 96.56 98 LEU A N 1
ATOM 741 C CA . LEU A 1 98 ? -0.287 -10.273 -16.182 1.00 96.56 98 LEU A CA 1
ATOM 742 C C . LEU A 1 98 ? 1.129 -10.826 -16.139 1.00 96.56 98 LEU A C 1
ATOM 744 O O . LEU A 1 98 ? 2.085 -10.102 -16.403 1.00 96.56 98 LEU A O 1
ATOM 748 N N . HIS A 1 99 ? 1.246 -12.119 -15.856 1.00 95.62 99 HIS A N 1
ATOM 749 C CA . HIS A 1 99 ? 2.509 -12.840 -15.928 1.00 95.62 99 HIS A CA 1
ATOM 750 C C . HIS A 1 99 ? 2.507 -13.772 -17.136 1.00 95.62 99 HIS A C 1
ATOM 752 O O . HIS A 1 99 ? 1.622 -14.619 -17.279 1.00 95.62 99 HIS A O 1
ATOM 758 N N . GLU A 1 100 ? 3.507 -13.635 -17.997 1.00 93.56 100 GLU A N 1
ATOM 759 C CA . GLU A 1 100 ? 3.714 -14.526 -19.136 1.00 93.56 100 GLU A CA 1
ATOM 760 C C . GLU A 1 100 ? 4.070 -15.949 -18.670 1.00 93.56 100 GLU A C 1
ATOM 762 O O . GLU A 1 100 ? 4.916 -16.123 -17.799 1.00 93.56 100 GLU A O 1
ATOM 767 N N . ILE A 1 101 ? 3.437 -16.983 -19.239 1.00 86.19 101 ILE A N 1
ATOM 768 C CA . ILE A 1 101 ? 3.654 -18.388 -18.827 1.00 86.19 101 ILE A CA 1
ATOM 769 C C . ILE A 1 101 ? 4.548 -19.157 -19.815 1.00 86.19 101 ILE A C 1
ATOM 771 O O . ILE A 1 101 ? 5.294 -20.030 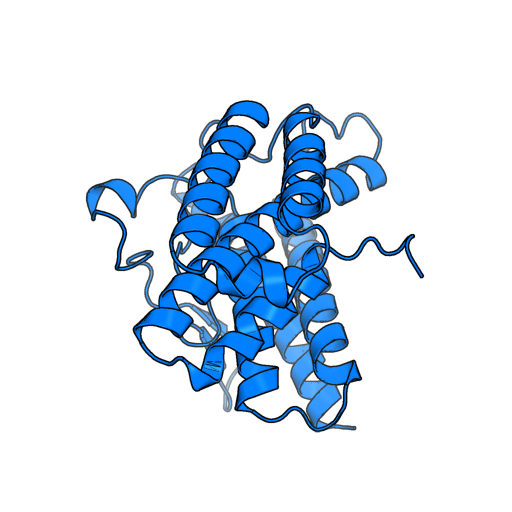-19.379 1.00 86.19 101 ILE A O 1
ATOM 775 N N . ASP A 1 102 ? 4.552 -18.797 -21.104 1.00 81.00 102 ASP A N 1
ATOM 776 C CA . ASP A 1 102 ? 5.239 -19.544 -22.177 1.00 81.00 102 ASP A CA 1
ATOM 777 C C . ASP A 1 102 ? 6.333 -18.726 -22.901 1.00 81.00 102 ASP A C 1
ATOM 779 O O . ASP A 1 102 ? 6.588 -18.909 -24.091 1.00 81.00 102 ASP A O 1
ATOM 783 N N . GLY A 1 103 ? 7.008 -17.822 -22.187 1.00 79.31 103 GLY A N 1
ATOM 784 C CA . GLY A 1 103 ? 8.043 -16.949 -22.755 1.00 79.31 103 GLY A CA 1
ATOM 785 C C . GLY A 1 103 ? 9.130 -16.583 -21.750 1.00 79.31 103 GLY A C 1
ATOM 786 O O . GLY A 1 103 ? 9.531 -17.417 -20.937 1.00 79.31 103 GLY A O 1
ATOM 787 N N . GLU A 1 104 ? 9.596 -15.333 -21.771 1.00 83.44 104 GLU A N 1
ATOM 788 C CA . GLU A 1 104 ? 10.664 -14.870 -20.863 1.00 83.44 104 GLU A CA 1
ATOM 789 C C . GLU A 1 104 ? 10.157 -14.644 -19.424 1.00 83.44 104 GLU A C 1
ATOM 791 O O . GLU A 1 104 ? 10.900 -14.122 -18.601 1.00 83.44 104 GLU A O 1
ATOM 796 N N . GLN A 1 105 ? 8.916 -15.057 -19.116 1.00 86.94 105 GLN A N 1
ATOM 797 C CA . GLN A 1 105 ? 8.278 -14.962 -17.795 1.00 86.94 105 GLN A CA 1
ATOM 798 C C . GLN A 1 105 ? 8.202 -13.509 -17.300 1.00 86.94 105 GLN A C 1
ATOM 800 O O . GLN A 1 105 ? 8.561 -13.205 -16.169 1.00 86.94 105 GLN A O 1
ATOM 805 N N . ARG A 1 106 ? 7.780 -12.587 -18.179 1.00 91.75 106 ARG A N 1
ATOM 806 C CA . ARG A 1 106 ? 7.710 -11.152 -17.864 1.00 91.75 106 ARG A CA 1
ATOM 807 C C . ARG A 1 106 ? 6.368 -10.761 -17.261 1.00 91.75 106 ARG A C 1
ATOM 809 O O . ARG A 1 106 ? 5.322 -11.310 -17.622 1.00 91.75 106 ARG A O 1
ATOM 816 N N . TRP A 1 107 ? 6.410 -9.743 -16.408 1.00 97.19 107 TRP A N 1
ATOM 817 C CA . TRP A 1 107 ? 5.234 -9.027 -15.936 1.00 97.19 107 TRP A CA 1
ATOM 818 C C . TRP A 1 107 ? 4.840 -7.911 -16.900 1.00 97.19 107 TRP A C 1
ATOM 820 O O . TRP A 1 107 ? 5.672 -7.119 -17.339 1.00 97.19 107 TRP A O 1
ATOM 830 N N . TYR A 1 108 ? 3.545 -7.812 -17.169 1.00 96.31 108 TYR A N 1
ATOM 831 C CA . TYR A 1 108 ? 2.928 -6.690 -17.861 1.00 96.31 108 TYR A CA 1
ATOM 832 C C . TYR A 1 108 ? 2.007 -5.972 -16.888 1.00 96.31 108 TYR A C 1
ATOM 834 O O . TYR A 1 108 ? 1.130 -6.600 -16.297 1.00 96.31 108 TYR A O 1
ATOM 842 N N . VAL A 1 109 ? 2.208 -4.666 -16.738 1.00 96.94 109 VAL A N 1
ATOM 843 C CA . VAL A 1 109 ? 1.321 -3.793 -15.967 1.00 96.94 109 VAL A CA 1
ATOM 844 C C . VAL A 1 109 ? 0.336 -3.134 -16.925 1.00 96.94 109 VAL A C 1
ATOM 846 O O . VAL A 1 109 ? 0.739 -2.610 -17.965 1.00 96.94 109 VAL A O 1
ATOM 849 N N . LEU A 1 110 ? -0.947 -3.212 -16.597 1.00 95.00 110 LEU A N 1
ATOM 850 C CA . LEU A 1 110 ? -2.054 -2.732 -17.416 1.00 95.00 110 LEU A CA 1
ATOM 851 C C . LEU A 1 110 ? -2.681 -1.472 -16.799 1.00 95.00 110 LEU A C 1
ATOM 853 O O . LEU A 1 110 ? -2.269 -1.038 -15.738 1.00 95.00 110 LEU A O 1
ATOM 857 N N . ASP A 1 111 ? -3.660 -0.890 -17.494 1.00 91.75 111 ASP A N 1
ATOM 858 C CA . ASP A 1 111 ? -4.642 0.061 -16.941 1.00 91.75 111 ASP A CA 1
ATOM 859 C C . ASP A 1 111 ? -4.097 1.245 -16.106 1.00 91.75 111 ASP A C 1
ATOM 861 O O . ASP A 1 111 ? -4.412 1.442 -14.934 1.00 91.75 111 ASP A O 1
ATOM 865 N N . PHE A 1 112 ? -3.318 2.119 -16.749 1.00 91.31 112 PHE A N 1
ATOM 866 C CA . PHE A 1 112 ? -2.811 3.362 -16.146 1.00 91.31 112 PHE A CA 1
ATOM 867 C C . PHE A 1 112 ? -3.856 4.502 -16.099 1.00 91.31 112 PHE A C 1
ATOM 869 O O . PHE A 1 112 ? -3.488 5.681 -16.108 1.00 91.31 112 PHE A O 1
ATOM 876 N N . GLU A 1 113 ? -5.158 4.192 -16.082 1.00 84.88 113 GLU A N 1
ATOM 877 C CA . GLU A 1 113 ? -6.218 5.209 -15.989 1.00 84.88 113 GLU A CA 1
ATOM 878 C C . GLU A 1 113 ? -6.334 5.837 -14.590 1.00 84.88 113 GLU A C 1
ATOM 880 O O . GLU A 1 113 ? -6.927 6.913 -14.452 1.00 84.88 113 GLU A O 1
ATOM 885 N N . GLY A 1 114 ? -5.741 5.201 -13.572 1.00 80.69 114 GLY A N 1
ATOM 886 C CA . GLY A 1 114 ? -5.818 5.595 -12.164 1.00 80.69 114 GLY A CA 1
ATOM 887 C C . GLY A 1 114 ? -7.157 5.242 -11.509 1.00 80.69 114 GLY A C 1
ATOM 888 O O . GLY A 1 114 ? -8.082 4.766 -12.161 1.00 80.69 114 GLY A O 1
ATOM 889 N N . GLU A 1 115 ? -7.280 5.503 -10.202 1.00 74.50 115 GLU A N 1
ATOM 890 C CA . GLU A 1 115 ? -8.444 5.092 -9.403 1.00 74.50 115 GLU A CA 1
ATOM 891 C C . GLU A 1 115 ? -9.784 5.578 -10.011 1.00 74.50 115 GLU A C 1
ATOM 893 O O . GLU A 1 115 ? -10.014 6.794 -10.099 1.00 74.50 115 GLU A O 1
ATOM 898 N N . PRO A 1 116 ? -10.714 4.670 -10.383 1.00 70.12 116 PRO A N 1
ATOM 899 C CA . PRO A 1 116 ? -11.936 5.022 -11.114 1.00 70.12 116 PRO A CA 1
ATOM 900 C C . PRO A 1 116 ? -12.823 6.051 -10.408 1.00 70.12 116 PRO A C 1
ATOM 902 O O . PRO A 1 116 ? -13.538 6.823 -11.048 1.00 70.12 116 PRO A O 1
ATOM 905 N N . LEU A 1 117 ? -12.777 6.084 -9.077 1.00 64.38 117 LEU A N 1
ATOM 906 C CA . LEU A 1 117 ? -13.615 6.961 -8.262 1.00 64.38 117 LEU A CA 1
ATOM 907 C C . LEU A 1 117 ? -12.993 8.343 -8.021 1.00 64.38 117 LEU A C 1
ATOM 909 O O . LEU A 1 117 ? -13.681 9.237 -7.526 1.00 64.38 117 LEU A O 1
ATOM 913 N N . ARG A 1 118 ? -11.736 8.566 -8.429 1.00 67.38 118 ARG A N 1
ATOM 914 C CA . ARG A 1 118 ? -11.150 9.911 -8.459 1.00 67.38 118 ARG A CA 1
ATOM 915 C C . ARG A 1 118 ? -11.626 10.679 -9.700 1.00 67.38 118 ARG A C 1
ATOM 917 O O . ARG A 1 118 ? -11.711 10.095 -10.786 1.00 67.38 118 ARG A O 1
ATOM 924 N N . PRO A 1 119 ? -11.898 11.994 -9.586 1.00 72.31 119 PRO A N 1
ATOM 925 C CA . PRO A 1 119 ? -12.122 12.858 -10.742 1.00 72.31 119 PRO A CA 1
ATOM 926 C C . PRO A 1 119 ? -10.968 12.754 -11.746 1.00 72.31 119 PRO A C 1
ATOM 928 O O . PRO A 1 119 ? -9.810 12.754 -11.340 1.00 72.31 119 PRO A O 1
ATOM 931 N N . LEU A 1 120 ? -11.268 12.729 -13.050 1.00 65.75 120 LEU A N 1
ATOM 932 C CA . LEU A 1 120 ? -10.273 12.509 -14.114 1.00 65.75 120 LEU A CA 1
ATOM 933 C C . LEU A 1 120 ? -9.053 13.444 -14.010 1.00 65.75 120 LEU A C 1
ATOM 935 O O . LEU A 1 120 ? -7.924 12.997 -14.164 1.00 65.75 120 LEU A O 1
ATOM 939 N N . ALA A 1 121 ? -9.279 14.721 -13.680 1.00 67.38 121 ALA A N 1
ATOM 940 C CA . ALA A 1 121 ? -8.214 15.715 -13.514 1.00 67.38 121 ALA A CA 1
ATOM 941 C C . ALA A 1 121 ? -7.231 15.383 -12.375 1.00 67.38 121 ALA A C 1
ATOM 943 O O . ALA A 1 121 ? -6.089 15.813 -12.428 1.00 67.38 121 ALA A O 1
ATOM 944 N N . GLN A 1 122 ? -7.671 14.609 -11.379 1.00 73.69 122 GLN A N 1
ATOM 945 C CA . GLN A 1 122 ? -6.877 14.199 -10.217 1.00 73.69 122 GLN A CA 1
ATOM 946 C C . GLN A 1 122 ? -6.246 12.811 -10.391 1.00 73.69 122 GLN A C 1
ATOM 948 O O . GLN A 1 122 ? -5.395 12.417 -9.599 1.00 73.69 122 GLN A O 1
ATOM 953 N N . ARG A 1 123 ? -6.642 12.043 -11.420 1.00 78.38 123 ARG A N 1
ATOM 954 C CA . ARG A 1 123 ? -6.037 10.728 -11.714 1.00 78.38 123 ARG A CA 1
ATOM 955 C C . ARG A 1 123 ? -4.624 10.849 -12.286 1.00 78.38 123 ARG A C 1
ATOM 957 O O . ARG A 1 123 ? -3.840 9.913 -12.202 1.00 78.38 123 ARG A O 1
ATOM 964 N N . SER A 1 124 ? -4.293 12.008 -12.855 1.00 78.56 124 SER A N 1
ATOM 965 C CA . SER A 1 124 ? -2.957 12.322 -13.366 1.00 78.56 124 SER A CA 1
ATOM 966 C C . SER A 1 124 ? -2.047 13.027 -12.360 1.00 78.56 124 SER A C 1
ATOM 968 O O . SER A 1 124 ? -0.895 13.298 -12.705 1.00 78.56 124 SER A O 1
ATOM 970 N N . ASP A 1 125 ? -2.542 13.346 -11.161 1.00 87.06 125 ASP A N 1
ATOM 971 C CA . ASP A 1 125 ? -1.745 14.043 -10.154 1.00 87.06 125 ASP A CA 1
ATOM 972 C C . ASP A 1 125 ? -0.620 13.131 -9.636 1.00 87.06 125 ASP A C 1
ATOM 974 O O . ASP A 1 125 ? -0.841 11.934 -9.425 1.00 87.06 125 ASP A O 1
ATOM 978 N N . PRO A 1 126 ? 0.600 13.662 -9.441 1.00 91.62 126 PRO A N 1
ATOM 979 C CA . PRO A 1 126 ? 1.663 12.927 -8.777 1.00 91.62 126 PRO A CA 1
ATOM 980 C C . PRO A 1 126 ? 1.264 12.526 -7.354 1.00 91.62 126 PRO A C 1
ATOM 982 O O . PRO A 1 126 ? 0.678 13.315 -6.615 1.00 91.62 126 PRO A O 1
ATOM 985 N N . ASP A 1 127 ? 1.643 11.320 -6.952 1.00 93.81 127 ASP A N 1
ATOM 986 C CA . ASP A 1 127 ? 1.402 10.782 -5.613 1.00 93.81 127 ASP A CA 1
ATOM 987 C C . ASP A 1 127 ? 2.651 10.003 -5.163 1.00 93.81 127 ASP A C 1
ATOM 989 O O . ASP A 1 127 ? 3.652 9.912 -5.884 1.00 93.81 127 ASP A O 1
ATOM 993 N N . LEU A 1 128 ? 2.637 9.480 -3.943 1.00 95.38 128 LEU A N 1
ATOM 994 C CA . LEU A 1 128 ? 3.761 8.725 -3.406 1.00 95.38 128 LEU A CA 1
ATOM 995 C C . LEU A 1 128 ? 3.815 7.325 -4.039 1.00 95.38 128 LEU A C 1
ATOM 997 O O . LEU A 1 128 ? 2.807 6.617 -3.998 1.00 95.38 128 LEU A O 1
ATOM 1001 N N . PRO A 1 129 ? 4.984 6.857 -4.523 1.00 96.12 129 PRO A N 1
ATOM 1002 C CA . PRO A 1 129 ? 5.157 5.487 -5.022 1.00 96.12 129 PRO A CA 1
ATOM 1003 C C . PRO A 1 129 ? 4.701 4.402 -4.034 1.00 96.12 129 PRO A C 1
ATOM 1005 O O . PRO A 1 129 ? 4.196 3.354 -4.429 1.00 96.12 129 PRO A O 1
ATOM 1008 N N . ALA A 1 130 ? 4.821 4.670 -2.729 1.00 96.81 130 ALA A N 1
ATOM 1009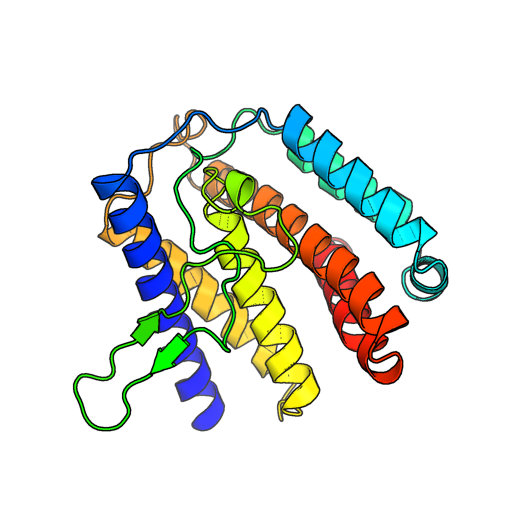 C CA . ALA A 1 130 ? 4.341 3.785 -1.669 1.00 96.81 130 ALA A CA 1
ATOM 1010 C C . ALA A 1 130 ? 2.821 3.517 -1.727 1.00 96.81 130 ALA A C 1
ATOM 1012 O O . ALA A 1 130 ? 2.363 2.524 -1.170 1.00 96.81 130 ALA A O 1
ATOM 1013 N N . ARG A 1 131 ? 2.029 4.349 -2.421 1.00 97.00 131 ARG A N 1
ATOM 1014 C CA . ARG A 1 131 ? 0.589 4.123 -2.603 1.00 97.00 131 ARG A CA 1
ATOM 1015 C C . ARG A 1 131 ? 0.305 2.922 -3.510 1.00 97.00 131 ARG A C 1
ATOM 1017 O O . ARG A 1 131 ? -0.591 2.143 -3.192 1.00 97.00 131 ARG A O 1
ATOM 1024 N N . ASP A 1 132 ? 1.077 2.734 -4.581 1.00 98.06 132 ASP A N 1
ATOM 1025 C CA . ASP A 1 132 ? 0.963 1.545 -5.440 1.00 98.06 132 ASP A CA 1
ATOM 1026 C C . ASP A 1 132 ? 1.431 0.285 -4.697 1.00 98.06 132 ASP A C 1
ATOM 1028 O O . ASP A 1 132 ? 0.787 -0.760 -4.775 1.00 98.06 132 ASP A O 1
ATOM 1032 N N . VAL A 1 133 ? 2.510 0.395 -3.910 1.00 98.44 133 VAL A N 1
ATOM 1033 C CA . VAL A 1 133 ? 3.007 -0.700 -3.054 1.00 98.44 133 VAL A CA 1
ATOM 1034 C C . VAL A 1 133 ? 1.926 -1.129 -2.058 1.00 98.44 133 VAL A C 1
ATOM 1036 O O . VAL A 1 133 ? 1.606 -2.315 -1.982 1.00 98.44 133 VAL A O 1
ATOM 1039 N N . ALA A 1 134 ? 1.299 -0.173 -1.365 1.00 98.31 134 ALA A N 1
ATOM 1040 C CA . ALA A 1 134 ? 0.180 -0.435 -0.463 1.00 98.31 134 ALA A CA 1
ATOM 1041 C C . ALA A 1 134 ? -0.993 -1.124 -1.182 1.00 98.31 134 ALA A C 1
ATOM 1043 O O . ALA A 1 134 ? -1.552 -2.088 -0.662 1.00 98.31 134 ALA A O 1
ATOM 1044 N N . GLY A 1 135 ? -1.344 -0.677 -2.394 1.00 97.81 135 GLY A N 1
ATOM 1045 C CA . GLY A 1 135 ? -2.394 -1.295 -3.210 1.00 97.81 135 GLY A CA 1
ATOM 1046 C C . GLY A 1 135 ? -2.119 -2.768 -3.524 1.00 97.81 135 GLY A C 1
ATOM 1047 O O . GLY A 1 135 ? -2.986 -3.623 -3.324 1.00 97.81 135 GLY A O 1
ATOM 1048 N N . MET A 1 136 ? -0.889 -3.095 -3.925 1.00 98.69 136 MET A N 1
ATOM 1049 C CA . MET A 1 136 ? -0.501 -4.477 -4.207 1.00 98.69 136 MET A CA 1
ATOM 1050 C C . MET A 1 136 ? -0.480 -5.342 -2.940 1.00 98.69 136 MET A C 1
ATOM 1052 O O . MET A 1 136 ? -0.976 -6.470 -2.957 1.00 98.69 136 MET A O 1
ATOM 1056 N N . LEU A 1 137 ? 0.018 -4.804 -1.823 1.00 98.50 137 LEU A N 1
ATOM 1057 C CA . LEU A 1 137 ? 0.008 -5.486 -0.529 1.00 98.50 137 LEU A CA 1
ATOM 1058 C C . LEU A 1 137 ? -1.416 -5.833 -0.084 1.00 98.50 137 LEU A C 1
ATOM 1060 O O . LEU A 1 137 ? -1.699 -6.997 0.197 1.00 98.50 137 LEU A O 1
ATOM 1064 N N . ARG A 1 138 ? -2.348 -4.874 -0.148 1.00 97.88 138 ARG A N 1
ATOM 1065 C CA . ARG A 1 138 ? -3.781 -5.130 0.073 1.00 97.88 138 ARG A CA 1
ATOM 1066 C C . ARG A 1 138 ? -4.341 -6.165 -0.904 1.00 97.88 138 ARG A C 1
ATOM 1068 O O . ARG A 1 138 ? -5.129 -7.023 -0.511 1.00 97.88 138 ARG A O 1
ATOM 1075 N N . SER A 1 139 ? -3.907 -6.153 -2.162 1.00 97.81 139 SER A N 1
ATOM 1076 C CA . SER A 1 139 ? -4.335 -7.152 -3.142 1.00 97.81 139 SER A CA 1
ATOM 1077 C C . SER A 1 139 ? -3.913 -8.577 -2.769 1.00 97.81 139 SER A C 1
ATOM 1079 O O . SER A 1 139 ? -4.663 -9.514 -3.061 1.00 97.81 139 SER A O 1
ATOM 1081 N N . PHE A 1 140 ? -2.752 -8.766 -2.131 1.00 97.50 140 PHE A N 1
ATOM 1082 C CA . PHE A 1 140 ? -2.345 -10.075 -1.615 1.00 97.50 140 PHE A CA 1
ATOM 1083 C C . PHE A 1 140 ? -3.234 -10.536 -0.460 1.00 97.50 140 PHE A C 1
ATOM 1085 O O . PHE A 1 140 ? -3.582 -11.717 -0.418 1.00 97.50 140 PHE A O 1
ATOM 1092 N N . ASP A 1 141 ? -3.657 -9.633 0.428 1.00 95.81 141 ASP A N 1
ATOM 1093 C CA . ASP A 1 141 ? -4.601 -9.947 1.506 1.00 95.81 141 ASP A CA 1
ATOM 1094 C C . ASP A 1 141 ? -5.926 -10.487 0.948 1.00 95.81 141 ASP A C 1
ATOM 1096 O O . ASP A 1 141 ? -6.410 -11.535 1.387 1.00 95.81 141 ASP A O 1
ATOM 1100 N N . TYR A 1 142 ? -6.480 -9.833 -0.080 1.00 96.25 142 TYR A N 1
ATOM 1101 C CA . TYR A 1 142 ? -7.679 -10.326 -0.767 1.00 96.25 142 TYR A CA 1
ATOM 1102 C C . TYR A 1 142 ? -7.431 -11.664 -1.461 1.00 96.25 142 TYR A C 1
ATOM 1104 O O . TYR A 1 142 ? -8.251 -12.575 -1.341 1.00 96.25 142 TYR A O 1
ATOM 1112 N N . ALA A 1 143 ? -6.305 -11.821 -2.161 1.00 94.88 143 ALA A N 1
ATOM 1113 C CA . ALA A 1 143 ? -5.968 -13.080 -2.819 1.00 94.88 143 ALA A CA 1
ATOM 1114 C C . ALA A 1 143 ? -5.836 -14.235 -1.812 1.00 94.88 143 ALA A C 1
ATOM 1116 O O . ALA A 1 143 ? -6.305 -15.340 -2.087 1.00 94.88 143 ALA A O 1
ATOM 1117 N N . ALA A 1 144 ? -5.263 -13.984 -0.632 1.00 93.62 144 ALA A N 1
ATOM 1118 C CA . ALA A 1 144 ? -5.160 -14.971 0.436 1.00 93.62 144 ALA A CA 1
ATOM 1119 C C . ALA A 1 144 ? -6.536 -15.364 0.987 1.00 93.62 144 ALA A C 1
ATOM 1121 O O . ALA A 1 144 ? -6.823 -16.557 1.126 1.00 93.62 144 ALA A O 1
ATOM 1122 N N . ALA A 1 145 ? -7.384 -14.374 1.277 1.00 92.31 145 ALA A N 1
ATOM 1123 C CA . ALA A 1 145 ? -8.708 -14.595 1.847 1.00 92.31 145 ALA A CA 1
ATOM 1124 C C . ALA A 1 145 ? -9.651 -15.306 0.862 1.00 92.31 145 ALA A C 1
ATOM 1126 O O . ALA A 1 145 ? -10.258 -16.324 1.197 1.00 92.31 145 ALA A O 1
ATOM 1127 N N . VAL A 1 146 ? -9.730 -14.816 -0.377 1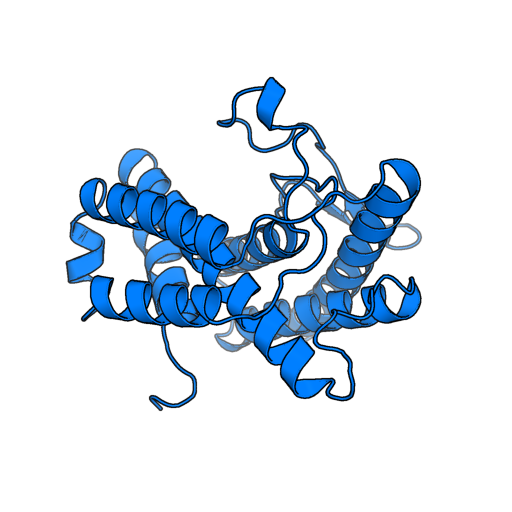.00 91.38 146 VAL A N 1
ATOM 1128 C CA . VAL A 1 146 ? -10.614 -15.357 -1.423 1.00 91.38 146 VAL A CA 1
ATOM 1129 C C . VAL A 1 146 ? -10.085 -16.683 -1.963 1.00 91.38 146 VAL A C 1
ATOM 1131 O O . VAL A 1 146 ? -10.846 -17.635 -2.142 1.00 91.38 146 VAL A O 1
ATOM 1134 N N . GLY A 1 147 ? -8.771 -16.774 -2.184 1.00 88.75 147 GLY A N 1
ATOM 1135 C CA . GLY A 1 147 ? -8.099 -17.982 -2.661 1.00 88.75 147 GLY A CA 1
ATOM 1136 C C . GLY A 1 147 ? -7.970 -19.084 -1.609 1.00 88.75 147 GLY A C 1
ATOM 1137 O O . GLY A 1 147 ? -7.520 -20.178 -1.945 1.00 88.75 147 GLY A O 1
ATOM 1138 N N . LYS A 1 148 ? -8.371 -18.816 -0.355 1.00 83.06 148 LYS A N 1
ATOM 1139 C CA . LYS A 1 148 ? -8.264 -19.728 0.795 1.00 83.06 148 LYS A CA 1
ATOM 1140 C C . LYS A 1 148 ? -6.850 -20.288 0.930 1.00 83.06 148 LYS A C 1
ATOM 1142 O O . LYS A 1 148 ? -6.646 -21.502 0.855 1.00 83.06 148 LYS A O 1
ATOM 1147 N N . ALA A 1 149 ? -5.877 -19.385 1.078 1.00 77.06 149 ALA A N 1
ATOM 1148 C CA . ALA A 1 149 ? -4.466 -19.741 1.140 1.00 77.06 149 ALA A CA 1
ATOM 1149 C C . ALA A 1 149 ? -4.238 -20.930 2.101 1.00 77.06 149 ALA A C 1
ATOM 1151 O O . ALA A 1 149 ? -4.680 -20.895 3.250 1.00 77.06 149 ALA A O 1
ATOM 1152 N N . PRO A 1 150 ? -3.556 -21.999 1.653 1.00 68.38 150 PRO A N 1
ATOM 1153 C CA . PRO A 1 150 ? -3.578 -23.293 2.337 1.00 68.38 150 PRO A CA 1
ATOM 1154 C C . PRO A 1 150 ? -2.782 -23.319 3.651 1.00 68.38 150 PRO A C 1
ATOM 1156 O O . PRO A 1 150 ? -2.830 -24.314 4.369 1.00 68.38 150 PRO A O 1
ATOM 1159 N N . HIS A 1 151 ? -2.010 -22.268 3.944 1.00 81.88 151 HIS A N 1
ATOM 1160 C CA . HIS A 1 151 ? -1.162 -22.171 5.128 1.00 81.88 151 HIS A CA 1
ATOM 1161 C C . HIS A 1 151 ? -1.106 -20.718 5.628 1.00 81.88 151 HIS A C 1
ATOM 1163 O O . HIS A 1 151 ? -0.965 -19.825 4.786 1.00 81.88 151 HIS A O 1
ATOM 1169 N N . PRO A 1 152 ? -1.141 -20.466 6.954 1.00 84.19 152 PRO A N 1
ATOM 1170 C CA . PRO A 1 152 ? -1.083 -19.111 7.516 1.00 84.19 152 PRO A CA 1
ATOM 1171 C C . PRO A 1 152 ? 0.145 -18.316 7.038 1.00 84.19 152 PRO A C 1
ATOM 1173 O O . PRO A 1 152 ? 0.023 -17.161 6.648 1.00 84.19 152 PRO A O 1
ATOM 1176 N N . ASP A 1 153 ? 1.309 -18.962 6.940 1.00 89.00 153 ASP A N 1
ATOM 1177 C CA . ASP A 1 153 ? 2.562 -18.333 6.482 1.00 89.00 153 ASP A CA 1
ATOM 1178 C C . ASP A 1 153 ? 2.642 -18.023 4.974 1.00 89.00 153 ASP A C 1
ATOM 1180 O O . ASP A 1 153 ? 3.722 -17.691 4.471 1.00 89.00 153 ASP A O 1
ATOM 1184 N N . TRP A 1 154 ? 1.570 -18.222 4.202 1.00 92.56 154 TRP A N 1
ATOM 1185 C CA . TRP A 1 154 ? 1.575 -17.869 2.780 1.00 92.56 154 TRP A CA 1
ATOM 1186 C C . TRP A 1 154 ? 1.569 -16.352 2.593 1.00 92.56 154 TRP A C 1
ATOM 1188 O O . TRP A 1 154 ? 2.451 -15.828 1.915 1.00 92.56 154 TRP A O 1
ATOM 1198 N N . LEU A 1 155 ? 0.623 -15.657 3.233 1.00 93.50 155 LEU A N 1
ATOM 1199 C CA . LEU A 1 155 ? 0.447 -14.215 3.065 1.00 93.50 155 LEU A CA 1
ATOM 1200 C C . LEU A 1 155 ? 1.665 -13.423 3.573 1.00 93.50 155 LEU A C 1
ATOM 1202 O O . LEU A 1 155 ? 2.195 -12.641 2.784 1.00 93.50 155 LEU A O 1
ATOM 1206 N N . PRO A 1 156 ? 2.196 -13.665 4.794 1.00 93.94 156 PRO A N 1
ATOM 1207 C CA . PRO A 1 156 ? 3.410 -12.988 5.246 1.00 93.94 156 PRO A CA 1
ATOM 1208 C C . PRO A 1 156 ? 4.591 -13.201 4.294 1.00 93.94 156 PRO A C 1
ATOM 1210 O O . PRO A 1 156 ? 5.284 -12.254 3.949 1.00 93.94 156 PRO A O 1
ATOM 1213 N N . ALA A 1 157 ? 4.790 -14.427 3.797 1.00 95.44 157 ALA A N 1
ATOM 1214 C CA . ALA A 1 157 ? 5.914 -14.725 2.912 1.00 95.44 157 ALA A CA 1
ATOM 1215 C C . ALA A 1 157 ? 5.809 -14.036 1.547 1.00 95.44 157 ALA A C 1
ATOM 1217 O O . ALA A 1 157 ? 6.823 -13.600 1.013 1.00 95.44 157 ALA A O 1
ATOM 1218 N N . VAL A 1 158 ? 4.604 -13.950 0.979 1.00 97.00 158 VAL A N 1
ATOM 1219 C CA . VAL A 1 158 ? 4.360 -13.258 -0.295 1.00 97.00 158 VAL A CA 1
ATOM 1220 C C . VAL A 1 158 ? 4.543 -11.749 -0.140 1.00 97.00 158 VAL A C 1
ATOM 1222 O O . VAL A 1 158 ? 5.238 -11.149 -0.956 1.00 97.00 158 VAL A O 1
ATOM 1225 N N . ARG A 1 159 ? 3.992 -11.156 0.928 1.00 97.38 159 ARG A N 1
ATOM 1226 C CA . ARG A 1 159 ? 4.150 -9.726 1.236 1.00 97.38 159 ARG A CA 1
ATOM 1227 C C . ARG A 1 159 ? 5.623 -9.354 1.416 1.00 97.38 159 ARG A C 1
ATOM 1229 O O . ARG A 1 159 ? 6.131 -8.528 0.664 1.00 97.38 159 ARG A O 1
ATOM 1236 N N . SER A 1 160 ? 6.340 -10.071 2.288 1.00 97.06 160 SER A N 1
ATOM 1237 C CA . SER A 1 160 ? 7.769 -9.828 2.518 1.00 97.06 160 SER A CA 1
ATOM 1238 C C . SER A 1 160 ? 8.613 -10.006 1.256 1.00 97.06 160 SER A C 1
ATOM 1240 O O . SER A 1 160 ? 9.557 -9.253 1.040 1.00 97.06 160 SER A O 1
ATOM 1242 N N . ALA A 1 161 ? 8.287 -10.982 0.405 1.00 98.38 161 ALA A N 1
ATOM 1243 C CA . ALA A 1 161 ? 9.008 -11.189 -0.847 1.00 98.38 161 ALA A CA 1
ATOM 1244 C C . ALA A 1 161 ? 8.780 -10.046 -1.845 1.00 98.38 161 ALA A C 1
ATOM 1246 O O . ALA A 1 161 ? 9.734 -9.612 -2.488 1.00 98.38 161 ALA A O 1
ATOM 1247 N N . PHE A 1 162 ? 7.549 -9.537 -1.950 1.00 98.69 162 PHE A N 1
ATOM 1248 C CA . PHE A 1 162 ? 7.231 -8.373 -2.777 1.00 98.69 162 PHE A CA 1
ATOM 1249 C C . PHE A 1 162 ? 7.965 -7.114 -2.303 1.00 98.69 162 PHE A C 1
ATOM 1251 O O . PHE A 1 162 ? 8.621 -6.461 -3.113 1.00 98.69 162 PHE A O 1
ATOM 1258 N N . GLU A 1 163 ? 7.931 -6.814 -1.003 1.00 97.81 163 GLU A N 1
ATOM 1259 C CA . GLU A 1 163 ? 8.647 -5.672 -0.414 1.00 97.81 163 GLU A CA 1
ATOM 1260 C C . GLU A 1 163 ? 10.168 -5.796 -0.610 1.00 97.81 163 GLU A C 1
ATOM 1262 O O . GLU A 1 163 ? 10.824 -4.850 -1.052 1.00 97.81 163 GLU A O 1
ATOM 1267 N N . GLU A 1 164 ? 10.734 -6.990 -0.385 1.00 97.25 164 GLU A N 1
ATOM 1268 C CA . GLU A 1 164 ? 12.144 -7.286 -0.666 1.00 97.25 164 GLU A CA 1
ATOM 1269 C C . GLU A 1 164 ? 12.486 -7.025 -2.140 1.00 97.25 164 GLU A C 1
ATOM 1271 O O . GLU A 1 164 ? 13.484 -6.369 -2.446 1.00 97.25 164 GLU A O 1
ATOM 1276 N N . GLY A 1 165 ? 11.652 -7.522 -3.055 1.00 98.06 165 GLY A N 1
ATOM 1277 C CA . GLY A 1 165 ? 11.798 -7.318 -4.490 1.00 98.06 165 GLY A CA 1
ATOM 1278 C C . GLY A 1 165 ? 11.757 -5.845 -4.878 1.00 98.06 165 GLY A C 1
ATOM 1279 O O . GLY A 1 165 ? 12.617 -5.381 -5.625 1.00 98.06 165 GLY A O 1
ATOM 1280 N N . TYR A 1 166 ? 10.805 -5.095 -4.323 1.00 97.56 166 TYR A N 1
ATOM 1281 C CA . TYR A 1 166 ? 10.678 -3.660 -4.544 1.00 97.56 166 TYR A CA 1
ATOM 1282 C C . TYR A 1 166 ? 11.923 -2.906 -4.073 1.00 97.56 166 TYR A C 1
ATOM 1284 O O . TYR A 1 166 ? 12.509 -2.134 -4.836 1.00 97.56 166 TYR A O 1
ATOM 1292 N N . ARG A 1 167 ? 12.407 -3.196 -2.860 1.00 94.44 167 ARG A N 1
ATOM 1293 C CA . ARG A 1 167 ? 13.635 -2.605 -2.312 1.00 94.44 167 ARG A CA 1
ATOM 1294 C C . ARG A 1 167 ? 14.855 -2.899 -3.189 1.00 94.44 167 ARG A C 1
ATOM 1296 O O . ARG A 1 167 ? 15.627 -1.984 -3.477 1.00 94.44 167 ARG A O 1
ATOM 1303 N N . LEU A 1 168 ? 15.026 -4.147 -3.635 1.00 94.75 168 LEU A N 1
ATOM 1304 C CA . LEU A 1 168 ? 16.124 -4.544 -4.527 1.00 94.75 168 LEU A CA 1
ATOM 1305 C C . LEU A 1 168 ? 16.023 -3.851 -5.892 1.00 94.75 168 LEU A C 1
ATOM 1307 O O . LEU A 1 168 ? 17.014 -3.317 -6.380 1.00 94.75 168 LEU A O 1
ATOM 1311 N N . GLY A 1 169 ? 14.825 -3.777 -6.472 1.00 95.69 169 GLY A N 1
ATOM 1312 C CA . GLY A 1 169 ? 14.604 -3.071 -7.732 1.00 95.69 169 GLY A CA 1
ATOM 1313 C C . GLY A 1 169 ? 14.950 -1.582 -7.634 1.00 95.69 169 GLY A C 1
ATOM 1314 O O . GLY A 1 169 ? 15.615 -1.054 -8.519 1.00 95.69 169 GLY A O 1
ATOM 1315 N N . ARG A 1 170 ? 14.603 -0.906 -6.526 1.00 92.06 170 ARG A N 1
ATOM 1316 C CA . ARG A 1 170 ? 14.987 0.505 -6.315 1.00 92.06 170 ARG A CA 1
ATOM 1317 C C . ARG A 1 170 ? 16.497 0.706 -6.205 1.00 92.06 170 ARG A C 1
ATOM 1319 O O . ARG A 1 170 ? 16.994 1.753 -6.623 1.00 92.06 170 ARG A O 1
ATOM 1326 N N . GLN A 1 171 ? 17.215 -0.267 -5.638 1.00 90.25 171 GLN A N 1
ATOM 1327 C CA . GLN A 1 171 ? 18.680 -0.263 -5.597 1.00 90.25 171 GLN A CA 1
ATOM 1328 C C . GLN A 1 171 ? 19.265 -0.404 -7.008 1.00 90.25 171 GLN A C 1
ATOM 1330 O O . GLN A 1 171 ? 20.158 0.354 -7.377 1.00 90.25 171 GLN A O 1
ATOM 1335 N N . GLU A 1 172 ? 18.730 -1.323 -7.811 1.00 92.56 172 GLU A N 1
ATOM 1336 C CA . GLU A 1 172 ? 19.204 -1.600 -9.173 1.00 92.56 172 GLU A CA 1
ATOM 1337 C C . GLU A 1 172 ? 18.973 -0.442 -10.142 1.00 92.56 172 GLU A C 1
ATOM 1339 O O . GLU A 1 172 ? 19.838 -0.143 -10.963 1.00 92.56 172 GLU A O 1
ATOM 1344 N N . THR A 1 173 ? 17.833 0.242 -10.038 1.00 88.88 173 THR A N 1
ATOM 1345 C CA . THR A 1 173 ? 17.514 1.385 -10.904 1.00 88.88 173 THR A CA 1
ATOM 1346 C C . THR A 1 173 ? 18.146 2.697 -10.437 1.00 88.88 173 THR A C 1
ATOM 1348 O O . THR A 1 173 ? 17.974 3.725 -11.091 1.00 88.88 173 THR A O 1
ATOM 1351 N N . GLY A 1 174 ? 18.824 2.710 -9.284 1.00 81.12 174 GLY A N 1
ATOM 1352 C CA . GLY A 1 174 ? 19.315 3.941 -8.660 1.00 81.12 174 GLY A CA 1
ATOM 1353 C C . GLY A 1 174 ? 18.194 4.895 -8.220 1.00 81.12 174 GLY A C 1
ATOM 1354 O O . GLY A 1 174 ? 18.444 6.081 -8.028 1.00 81.12 174 GLY A O 1
ATOM 1355 N N . SER A 1 175 ? 16.960 4.395 -8.067 1.00 71.44 175 SER A N 1
ATOM 1356 C CA . SER A 1 175 ? 15.785 5.180 -7.645 1.00 71.44 175 SER A CA 1
ATOM 1357 C C . SER A 1 175 ? 15.713 5.421 -6.142 1.00 71.44 175 SER A C 1
ATOM 1359 O O . SER A 1 175 ? 14.797 6.101 -5.681 1.00 71.44 175 SER A O 1
ATOM 1361 N N . LEU A 1 176 ? 16.655 4.882 -5.365 1.00 61.44 176 LEU A N 1
ATOM 1362 C CA . LEU A 1 176 ? 16.928 5.392 -4.027 1.00 61.44 176 LEU A CA 1
ATOM 1363 C C . LEU A 1 176 ? 17.471 6.817 -4.178 1.00 61.44 176 LEU A C 1
ATOM 1365 O O . LEU A 1 176 ? 18.679 7.045 -4.146 1.00 61.44 176 LEU A O 1
ATOM 1369 N N . ALA A 1 177 ? 16.578 7.788 -4.377 1.00 53.34 177 ALA A N 1
ATOM 1370 C CA . ALA A 1 177 ? 16.925 9.167 -4.102 1.00 53.34 177 ALA A CA 1
ATOM 1371 C C . ALA A 1 177 ? 17.474 9.182 -2.668 1.00 53.34 177 ALA A C 1
ATOM 1373 O O . ALA A 1 177 ? 16.850 8.577 -1.789 1.00 53.34 177 ALA A O 1
ATOM 1374 N N . PRO A 1 178 ? 18.627 9.818 -2.405 1.00 47.44 178 PRO A N 1
ATOM 1375 C CA . PRO A 1 178 ? 19.020 10.070 -1.037 1.00 47.44 178 PRO A CA 1
ATOM 1376 C C . PRO A 1 178 ? 17.865 10.862 -0.433 1.00 47.44 178 PRO A C 1
ATOM 1378 O O . PRO A 1 178 ? 17.614 12.000 -0.834 1.00 47.44 178 PRO A O 1
ATOM 1381 N N . SER A 1 179 ? 17.105 10.242 0.472 1.00 46.44 179 SER A N 1
ATOM 1382 C CA . SER A 1 179 ? 16.207 11.005 1.324 1.00 46.44 179 SER A CA 1
ATOM 1383 C C . SER A 1 179 ? 17.049 12.133 1.934 1.00 46.44 179 SER A C 1
ATOM 1385 O O . SER A 1 179 ? 18.222 11.913 2.234 1.00 46.44 179 SER A O 1
ATOM 1387 N N . PRO A 1 180 ? 16.534 13.345 2.141 1.00 45.16 180 PRO A N 1
ATOM 1388 C CA . PRO A 1 180 ? 17.239 14.329 2.957 1.00 45.16 180 PRO A CA 1
ATOM 1389 C C . PRO A 1 180 ? 17.580 13.792 4.365 1.00 45.16 180 PRO A C 1
ATOM 1391 O O . PRO A 1 180 ? 18.510 14.296 4.983 1.00 45.16 180 PRO A O 1
ATOM 1394 N N . ALA A 1 181 ? 16.896 12.729 4.827 1.00 44.06 181 ALA A N 1
ATOM 1395 C CA . ALA A 1 181 ? 17.237 11.939 6.019 1.00 44.06 181 ALA A CA 1
ATOM 1396 C C . ALA A 1 181 ? 18.387 10.924 5.806 1.00 44.06 181 ALA A C 1
ATOM 1398 O O . ALA A 1 181 ? 18.971 10.426 6.762 1.00 44.06 181 ALA A O 1
ATOM 1399 N N . ALA A 1 182 ? 18.767 10.640 4.557 1.00 44.53 182 ALA A N 1
ATOM 1400 C CA . ALA A 1 182 ? 19.898 9.793 4.167 1.00 44.53 182 ALA A CA 1
ATOM 1401 C C . ALA A 1 182 ? 21.256 10.502 4.318 1.00 44.53 182 ALA A C 1
ATOM 1403 O O . ALA A 1 182 ? 22.260 10.075 3.742 1.00 44.53 182 ALA A O 1
ATOM 1404 N N . SER A 1 183 ? 21.329 11.553 5.138 1.00 47.22 183 SER A N 1
ATOM 1405 C CA . SER A 1 183 ? 22.572 11.924 5.805 1.00 47.22 183 SER A CA 1
ATOM 1406 C C . SER A 1 183 ? 22.938 10.850 6.844 1.00 47.22 183 SER A C 1
ATOM 1408 O O . SER A 1 183 ? 22.921 11.105 8.042 1.00 47.22 183 SER A O 1
ATOM 1410 N N . GLY A 1 184 ? 23.263 9.638 6.381 1.00 52.25 184 GLY A N 1
ATOM 1411 C CA . GLY A 1 184 ? 24.060 8.663 7.130 1.00 52.25 184 GLY A CA 1
ATOM 1412 C C . GLY A 1 184 ? 23.397 7.360 7.583 1.00 52.25 184 GLY A C 1
ATOM 1413 O O . GLY A 1 184 ? 24.152 6.422 7.823 1.00 52.25 184 GLY A O 1
ATOM 1414 N N . ASP A 1 185 ? 22.066 7.246 7.666 1.00 73.06 185 ASP A N 1
ATOM 1415 C CA . ASP A 1 185 ? 21.434 6.064 8.281 1.00 73.06 185 ASP A CA 1
ATOM 1416 C C . ASP A 1 185 ? 20.383 5.379 7.389 1.00 73.06 185 ASP A C 1
ATOM 1418 O O . ASP A 1 185 ? 19.299 5.903 7.122 1.00 73.06 185 ASP A O 1
ATOM 1422 N N . GLN A 1 186 ? 20.727 4.183 6.905 1.00 75.38 186 GLN A N 1
ATOM 1423 C CA . GLN A 1 186 ? 19.847 3.340 6.097 1.00 75.38 186 GLN A CA 1
ATOM 1424 C C . GLN A 1 186 ? 18.680 2.777 6.923 1.00 75.38 186 GLN A C 1
ATOM 1426 O O . GLN A 1 186 ? 17.609 2.546 6.364 1.00 75.38 186 GLN A O 1
ATOM 1431 N N . GLU A 1 187 ? 18.864 2.593 8.232 1.00 80.81 187 GLU A N 1
ATOM 1432 C CA . GLU A 1 187 ? 17.826 2.105 9.143 1.00 80.81 187 GLU A CA 1
ATOM 1433 C C . GLU A 1 187 ? 16.718 3.151 9.306 1.00 80.81 187 GLU A C 1
ATOM 1435 O O . GLU A 1 187 ? 15.541 2.842 9.137 1.00 80.81 187 GLU A O 1
ATOM 1440 N N . GLN A 1 188 ? 17.093 4.418 9.500 1.00 83.06 188 GLN A N 1
ATOM 1441 C CA . GLN A 1 188 ? 16.136 5.524 9.602 1.00 83.06 188 GLN A CA 1
ATOM 1442 C C . GLN A 1 188 ? 15.330 5.730 8.309 1.00 83.06 188 GLN A C 1
ATOM 1444 O O . GLN A 1 188 ? 14.139 6.056 8.352 1.00 83.06 188 GLN A O 1
ATOM 1449 N N . ALA A 1 189 ? 15.965 5.557 7.146 1.00 82.12 189 ALA A N 1
ATOM 1450 C CA . ALA A 1 189 ? 15.286 5.654 5.856 1.00 82.12 189 ALA A CA 1
ATOM 1451 C C . ALA A 1 189 ? 14.261 4.524 5.665 1.00 82.12 189 ALA A C 1
ATOM 1453 O O . ALA A 1 189 ? 13.160 4.776 5.173 1.00 82.12 189 ALA A O 1
ATOM 1454 N N . GLU A 1 190 ? 14.607 3.306 6.087 1.00 85.44 190 GLU A N 1
ATOM 1455 C CA . GLU A 1 190 ? 13.707 2.154 6.054 1.00 85.44 190 GLU A CA 1
ATOM 1456 C C . GLU A 1 190 ? 12.529 2.334 7.025 1.00 85.44 190 GLU A C 1
ATOM 1458 O O . GLU A 1 190 ? 11.383 2.162 6.620 1.00 85.44 190 GLU A O 1
ATOM 1463 N N . ASP A 1 191 ? 12.768 2.778 8.264 1.00 89.25 191 ASP A N 1
ATOM 1464 C CA . ASP A 1 191 ? 11.696 3.048 9.240 1.00 89.25 191 ASP A CA 1
ATOM 1465 C C . ASP A 1 191 ? 10.739 4.155 8.761 1.00 89.25 191 ASP A C 1
ATOM 1467 O O . ASP A 1 191 ? 9.514 4.044 8.885 1.00 89.25 191 ASP A O 1
ATOM 1471 N N . SER A 1 192 ? 11.281 5.198 8.123 1.00 91.75 192 SER A N 1
ATOM 1472 C CA . SER A 1 192 ? 10.473 6.261 7.514 1.00 91.75 192 SER A CA 1
ATOM 1473 C C . SER A 1 192 ? 9.613 5.720 6.368 1.00 91.75 192 SER A C 1
ATOM 1475 O O . SER A 1 192 ? 8.418 6.019 6.298 1.00 91.75 192 SER A O 1
ATOM 1477 N N . HIS A 1 193 ? 10.193 4.895 5.486 1.00 92.00 193 HIS A N 1
ATOM 1478 C CA . HIS A 1 193 ? 9.460 4.236 4.404 1.00 92.00 193 HIS A CA 1
ATOM 1479 C C . HIS A 1 193 ? 8.342 3.346 4.954 1.00 92.00 193 HIS A C 1
ATOM 1481 O O . HIS A 1 193 ? 7.194 3.466 4.520 1.00 92.00 193 HIS A O 1
ATOM 1487 N N . GLN A 1 194 ? 8.650 2.526 5.960 1.00 94.25 194 GLN A N 1
ATOM 1488 C CA . GLN A 1 194 ? 7.689 1.621 6.575 1.00 94.25 194 GLN A CA 1
ATOM 1489 C C . GLN A 1 194 ? 6.556 2.375 7.275 1.00 94.25 194 GLN A C 1
ATOM 1491 O O . GLN A 1 194 ? 5.395 1.975 7.177 1.00 94.25 194 GLN A O 1
ATOM 1496 N N . THR A 1 195 ? 6.856 3.498 7.930 1.00 96.62 195 THR A N 1
ATOM 1497 C CA . THR A 1 195 ? 5.850 4.371 8.553 1.00 96.62 195 THR A CA 1
ATOM 1498 C C . THR A 1 195 ? 4.870 4.923 7.512 1.00 96.62 195 THR A C 1
ATOM 1500 O O . THR A 1 195 ? 3.652 4.873 7.716 1.00 96.62 195 THR A O 1
ATOM 1503 N N . VAL A 1 196 ? 5.374 5.406 6.370 1.00 97.62 196 VAL A N 1
ATOM 1504 C CA . VAL A 1 196 ? 4.532 5.892 5.263 1.00 97.62 196 VAL A CA 1
ATOM 1505 C C . VAL A 1 196 ? 3.697 4.756 4.674 1.00 97.62 196 VAL A C 1
ATOM 1507 O O . VAL A 1 196 ? 2.487 4.917 4.507 1.00 97.62 196 VAL A O 1
ATOM 1510 N N . LEU A 1 197 ? 4.319 3.608 4.391 1.00 97.56 197 LEU A N 1
ATOM 1511 C CA . LEU A 1 197 ? 3.654 2.446 3.803 1.00 97.56 197 LEU A CA 1
ATOM 1512 C C . LEU A 1 197 ? 2.515 1.942 4.697 1.00 97.56 197 LEU A C 1
ATOM 1514 O O . LEU A 1 197 ? 1.385 1.819 4.231 1.00 97.56 197 LEU A O 1
ATOM 1518 N N . THR A 1 198 ? 2.778 1.789 5.996 1.00 97.75 198 THR A N 1
ATOM 1519 C CA . THR A 1 198 ? 1.786 1.422 7.021 1.00 97.75 198 THR A CA 1
ATOM 1520 C C . THR A 1 198 ? 0.574 2.356 6.980 1.00 97.75 198 THR A C 1
ATOM 1522 O O . THR A 1 198 ? -0.571 1.907 6.955 1.00 97.75 198 THR A O 1
ATOM 1525 N N . CYS A 1 199 ? 0.794 3.672 6.919 1.00 98.44 199 CYS A N 1
ATOM 1526 C CA . CYS A 1 199 ? -0.303 4.641 6.891 1.00 98.44 199 CYS A CA 1
ATOM 1527 C C . CYS A 1 199 ? -1.109 4.605 5.580 1.00 98.44 199 CYS A C 1
ATOM 1529 O O . CYS A 1 199 ? -2.324 4.815 5.601 1.00 98.44 199 CYS A O 1
ATOM 1531 N N . LEU A 1 200 ? -0.461 4.342 4.441 1.00 98.38 200 LEU A N 1
ATOM 1532 C CA . LEU A 1 200 ? -1.136 4.218 3.145 1.00 98.38 200 LEU A CA 1
ATOM 1533 C C . LEU A 1 200 ? -1.900 2.892 3.010 1.00 98.38 200 LEU A C 1
ATOM 1535 O O . LEU A 1 200 ? -2.996 2.879 2.449 1.00 98.38 200 LEU A O 1
ATOM 1539 N N . GLU A 1 201 ? -1.376 1.797 3.563 1.00 98.44 201 GLU A N 1
ATOM 1540 C CA . GLU A 1 201 ? -2.095 0.524 3.668 1.00 98.44 201 GLU A CA 1
ATOM 1541 C C . GLU A 1 201 ? -3.314 0.636 4.584 1.00 98.44 201 GLU A C 1
ATOM 1543 O O . GLU A 1 201 ? -4.397 0.183 4.210 1.00 98.44 201 GLU A O 1
ATOM 1548 N N . LEU A 1 202 ? -3.165 1.282 5.747 1.00 98.38 202 LEU A N 1
ATOM 1549 C CA . LEU A 1 202 ? -4.266 1.566 6.670 1.00 98.38 202 LEU A CA 1
ATOM 1550 C C . LEU A 1 202 ? -5.384 2.341 5.971 1.00 98.38 202 LEU A C 1
ATOM 1552 O O . LEU A 1 202 ? -6.553 1.976 6.060 1.00 98.38 202 LEU A O 1
ATOM 1556 N N . ASP A 1 203 ? -5.022 3.403 5.258 1.00 97.94 203 ASP A N 1
ATOM 1557 C CA . ASP A 1 203 ? -5.965 4.204 4.490 1.00 97.94 203 ASP A CA 1
ATOM 1558 C C . ASP A 1 203 ? -6.716 3.383 3.434 1.00 97.94 203 ASP A C 1
ATOM 1560 O O . ASP A 1 203 ? -7.943 3.469 3.337 1.00 97.94 203 ASP A O 1
ATOM 1564 N N . LYS A 1 204 ? -5.994 2.563 2.661 1.00 96.88 204 LYS A N 1
ATOM 1565 C CA . LYS A 1 204 ? -6.610 1.704 1.649 1.00 96.88 204 LYS A CA 1
ATOM 1566 C C . LYS A 1 204 ? -7.542 0.675 2.294 1.00 96.88 204 LYS A C 1
ATOM 1568 O O . LYS A 1 204 ? -8.652 0.489 1.804 1.00 96.88 204 LYS A O 1
ATOM 1573 N N . ALA A 1 205 ? -7.144 0.073 3.414 1.00 97.75 205 ALA A N 1
ATOM 1574 C CA . ALA A 1 205 ? -7.960 -0.895 4.140 1.00 97.75 205 ALA A CA 1
ATOM 1575 C C . ALA A 1 205 ? -9.224 -0.265 4.760 1.00 97.75 205 ALA A C 1
ATOM 1577 O O . ALA A 1 205 ? -10.292 -0.873 4.731 1.00 97.75 205 ALA A O 1
ATOM 1578 N N . LEU A 1 206 ? -9.141 0.969 5.267 1.00 97.50 206 LEU A N 1
ATOM 1579 C CA . LEU A 1 206 ? -10.303 1.724 5.752 1.00 97.50 206 LEU A CA 1
ATOM 1580 C C . LEU A 1 206 ? -11.272 2.060 4.614 1.00 97.50 206 LEU A C 1
ATOM 1582 O O . LEU A 1 206 ? -12.481 1.893 4.759 1.00 97.50 206 LEU A O 1
ATOM 1586 N N . TYR A 1 207 ? -10.751 2.480 3.462 1.00 95.25 207 TYR A N 1
ATOM 1587 C CA . TYR A 1 207 ? -11.563 2.701 2.270 1.00 95.25 207 TYR A CA 1
ATOM 1588 C C . TYR A 1 207 ? -12.255 1.412 1.793 1.00 95.25 207 TYR A C 1
ATOM 1590 O O . TYR A 1 207 ? -13.451 1.412 1.495 1.00 95.25 207 TYR A O 1
ATOM 1598 N N . GLU A 1 208 ? -11.518 0.301 1.762 1.00 96.19 208 GLU A N 1
ATOM 1599 C CA . GLU A 1 208 ? -12.051 -1.025 1.450 1.00 96.19 208 GLU A CA 1
ATOM 1600 C C . GLU A 1 208 ? -13.148 -1.433 2.433 1.00 96.19 208 GLU A C 1
ATOM 1602 O O . GLU A 1 208 ? -14.182 -1.911 1.990 1.00 96.19 208 GLU A O 1
ATOM 1607 N N . ALA A 1 209 ? -12.991 -1.192 3.739 1.00 97.25 209 ALA A N 1
ATOM 1608 C CA . ALA A 1 209 ? -14.038 -1.486 4.719 1.00 97.25 209 ALA A CA 1
ATOM 1609 C C . ALA A 1 209 ? -15.361 -0.787 4.380 1.00 97.25 209 ALA A C 1
ATOM 1611 O O . ALA A 1 209 ? -16.407 -1.436 4.387 1.00 97.25 209 ALA A O 1
ATOM 1612 N N . VAL A 1 210 ? -15.318 0.498 4.009 1.00 96.94 210 VAL A N 1
ATOM 1613 C CA . VAL A 1 210 ? -16.512 1.233 3.555 1.00 96.94 210 VAL A CA 1
ATOM 1614 C C . VAL A 1 210 ? -17.096 0.609 2.289 1.00 96.94 210 VAL A C 1
ATOM 1616 O O . VAL A 1 210 ? -18.312 0.444 2.173 1.00 96.94 210 VAL A O 1
ATOM 1619 N N . TYR A 1 211 ? -16.244 0.255 1.326 1.00 94.62 211 TYR A N 1
ATOM 1620 C CA . TYR A 1 211 ? -16.687 -0.362 0.080 1.00 94.62 211 TYR A CA 1
ATOM 1621 C C . TYR A 1 211 ? -17.340 -1.732 0.315 1.00 94.62 211 TYR A C 1
ATOM 1623 O O . TYR A 1 211 ? -18.436 -1.975 -0.196 1.00 94.62 211 TYR A O 1
ATOM 1631 N N . GLU A 1 212 ? -16.709 -2.608 1.097 1.00 96.50 212 GLU A N 1
ATOM 1632 C CA . GLU A 1 212 ? -17.218 -3.947 1.391 1.00 96.50 212 GLU A CA 1
ATOM 1633 C C . GLU A 1 212 ? -18.497 -3.882 2.223 1.00 96.50 212 GLU A C 1
ATOM 1635 O O . GLU A 1 212 ? -19.473 -4.538 1.868 1.00 96.50 212 GLU A O 1
ATOM 1640 N N . ALA A 1 213 ? -18.565 -3.026 3.247 1.00 95.94 213 ALA A N 1
ATOM 1641 C CA . ALA A 1 213 ? -19.782 -2.840 4.039 1.00 95.94 213 ALA A CA 1
ATOM 1642 C C . ALA A 1 213 ? -20.995 -2.445 3.175 1.00 95.94 213 ALA A C 1
ATOM 1644 O O . ALA A 1 213 ? -22.117 -2.867 3.446 1.00 95.94 213 ALA A O 1
ATOM 1645 N N . ARG A 1 214 ? -20.779 -1.668 2.105 1.00 94.88 214 ARG A N 1
ATOM 1646 C CA . ARG A 1 214 ? -21.847 -1.211 1.201 1.00 94.88 214 ARG A CA 1
ATOM 1647 C C . ARG A 1 214 ? -22.202 -2.208 0.100 1.00 94.88 214 ARG A C 1
ATOM 1649 O O . ARG A 1 214 ? -23.365 -2.288 -0.284 1.00 94.88 214 ARG A O 1
ATOM 1656 N N . ASN A 1 215 ? -21.215 -2.917 -0.447 1.00 94.81 215 ASN A N 1
ATOM 1657 C CA . ASN A 1 215 ? -21.390 -3.695 -1.679 1.00 94.81 215 ASN A CA 1
ATOM 1658 C C . ASN A 1 215 ? -21.307 -5.211 -1.468 1.00 94.81 215 ASN A C 1
ATOM 1660 O O . ASN A 1 215 ? -21.936 -5.962 -2.214 1.00 94.81 215 ASN A O 1
ATOM 1664 N N . ARG A 1 216 ? -20.519 -5.675 -0.490 1.00 94.88 216 ARG A N 1
ATOM 1665 C CA . ARG A 1 216 ? -20.271 -7.098 -0.202 1.00 94.88 216 ARG A CA 1
ATOM 1666 C C . ARG A 1 216 ? -20.055 -7.318 1.310 1.00 94.88 216 ARG A C 1
ATOM 1668 O O . ARG A 1 216 ? -18.941 -7.640 1.718 1.00 94.88 216 ARG A O 1
ATOM 1675 N N . PRO A 1 217 ? -21.091 -7.176 2.160 1.00 93.12 217 PRO A N 1
ATOM 1676 C CA . PRO A 1 217 ? -20.923 -7.197 3.619 1.00 93.12 217 PRO A CA 1
ATOM 1677 C C . PRO A 1 217 ? -20.206 -8.444 4.162 1.00 93.12 217 PRO A C 1
ATOM 1679 O O . PRO A 1 217 ? -19.426 -8.349 5.107 1.00 93.12 217 PRO A O 1
ATOM 1682 N N . ASP A 1 218 ? -20.386 -9.601 3.516 1.00 93.06 218 ASP A N 1
ATOM 1683 C CA . ASP A 1 218 ? -19.713 -10.858 3.876 1.00 93.06 218 ASP A CA 1
ATOM 1684 C C . ASP A 1 218 ? -18.174 -10.782 3.776 1.00 93.06 218 ASP A C 1
ATOM 1686 O O . ASP A 1 218 ? -17.462 -11.591 4.373 1.00 93.06 218 ASP A O 1
ATOM 1690 N N . TRP A 1 219 ? -17.645 -9.817 3.019 1.00 95.69 219 TRP A N 1
ATOM 1691 C CA . TRP A 1 219 ? -16.214 -9.621 2.791 1.00 95.69 219 TRP A CA 1
ATOM 1692 C C . TRP A 1 219 ? -15.588 -8.619 3.764 1.00 95.69 219 TRP A C 1
ATOM 1694 O O . TRP A 1 219 ? -14.368 -8.485 3.767 1.00 95.69 219 TRP A O 1
ATOM 1704 N N . LEU A 1 220 ? -16.372 -7.978 4.644 1.00 95.88 220 LEU A N 1
ATOM 1705 C CA . LEU A 1 220 ? -15.889 -6.975 5.606 1.00 95.88 220 LEU A CA 1
ATOM 1706 C C . LEU A 1 220 ? -14.772 -7.500 6.526 1.00 95.88 220 LEU A C 1
ATOM 1708 O O . LEU A 1 220 ? -13.904 -6.744 6.962 1.00 95.88 220 LEU A O 1
ATOM 1712 N N . SER A 1 221 ? -14.745 -8.809 6.784 1.00 95.69 221 SER A N 1
ATOM 1713 C CA . SER A 1 221 ? -13.686 -9.443 7.577 1.00 95.69 221 SER A CA 1
ATOM 1714 C C . SER A 1 221 ? -12.282 -9.278 6.970 1.00 95.69 221 SER A C 1
ATOM 1716 O O . SER A 1 221 ? -11.305 -9.241 7.717 1.00 95.69 221 SER A O 1
ATOM 1718 N N . ILE A 1 222 ? -12.167 -9.121 5.645 1.00 95.88 222 ILE A N 1
ATOM 1719 C CA . ILE A 1 222 ? -10.892 -8.969 4.928 1.00 95.88 222 ILE A CA 1
ATOM 1720 C C . ILE A 1 222 ? -10.218 -7.619 5.244 1.00 95.88 222 ILE A C 1
ATOM 1722 O O . ILE A 1 222 ? -9.077 -7.629 5.718 1.00 95.88 222 ILE A O 1
ATOM 1726 N N . PRO A 1 223 ? -10.859 -6.449 5.035 1.00 97.12 223 PRO A N 1
ATOM 1727 C CA . PRO A 1 223 ? -10.271 -5.174 5.434 1.00 97.12 223 PRO A CA 1
ATOM 1728 C C . PRO A 1 223 ? -10.124 -5.037 6.953 1.00 97.12 223 PRO A C 1
ATOM 1730 O O . PRO A 1 223 ? -9.129 -4.472 7.393 1.00 97.12 223 PRO A O 1
ATOM 1733 N N . VAL A 1 224 ? -11.015 -5.614 7.771 1.00 97.12 224 VAL A N 1
ATOM 1734 C CA . VAL A 1 224 ? -10.853 -5.630 9.241 1.00 97.12 224 VAL A CA 1
ATOM 1735 C C . VAL A 1 224 ? -9.560 -6.338 9.660 1.00 97.12 224 VAL A C 1
ATOM 1737 O O . VAL A 1 224 ? -8.803 -5.812 10.481 1.00 97.12 224 VAL A O 1
ATOM 1740 N N . ALA A 1 225 ? -9.274 -7.509 9.082 1.00 95.19 225 ALA A N 1
ATOM 1741 C CA . ALA A 1 225 ? -8.022 -8.223 9.322 1.00 95.19 225 ALA A CA 1
ATOM 1742 C C . ALA A 1 225 ? -6.802 -7.410 8.856 1.00 95.19 225 ALA A C 1
ATOM 1744 O O . ALA A 1 225 ? -5.810 -7.333 9.579 1.00 95.19 225 ALA A O 1
ATOM 1745 N N . GLY A 1 226 ? -6.905 -6.746 7.701 1.00 95.50 226 GLY A N 1
ATOM 1746 C CA . GLY A 1 226 ? -5.878 -5.841 7.181 1.00 95.50 226 GLY A CA 1
ATOM 1747 C C . GLY A 1 226 ? -5.563 -4.673 8.116 1.00 95.50 226 GLY A C 1
ATOM 1748 O O . GLY A 1 226 ? -4.411 -4.479 8.492 1.00 95.50 226 GLY A O 1
ATOM 1749 N N . ILE A 1 227 ? -6.590 -3.936 8.555 1.00 97.31 227 ILE A N 1
ATOM 1750 C CA . ILE A 1 227 ? -6.455 -2.824 9.512 1.00 97.31 227 ILE A CA 1
ATOM 1751 C C . ILE A 1 227 ? -5.810 -3.324 10.808 1.00 97.31 227 ILE A C 1
ATOM 1753 O O . ILE A 1 227 ? -4.900 -2.692 11.336 1.00 97.31 227 ILE A O 1
ATOM 1757 N N . THR A 1 228 ? -6.250 -4.483 11.305 1.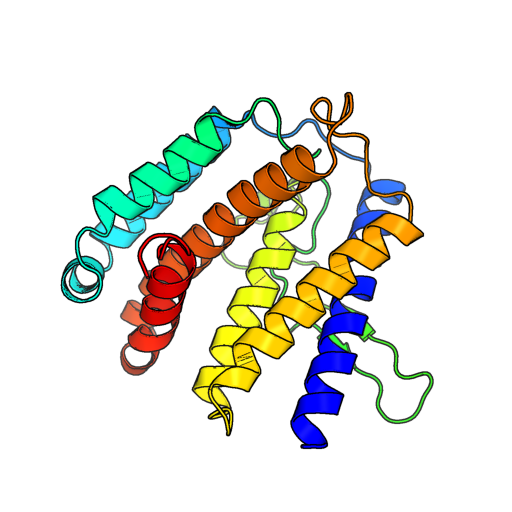00 95.88 228 THR A N 1
ATOM 1758 C CA . THR A 1 228 ? -5.707 -5.086 12.528 1.00 95.88 228 THR A CA 1
ATOM 1759 C C . THR A 1 228 ? -4.227 -5.422 12.365 1.00 95.88 228 THR A C 1
ATOM 1761 O O . THR A 1 228 ? -3.431 -5.100 13.239 1.00 95.88 228 THR A O 1
ATOM 1764 N N . SER A 1 229 ? -3.847 -6.030 11.238 1.00 92.94 229 SER A N 1
ATOM 1765 C CA . SER A 1 229 ? -2.459 -6.392 10.947 1.00 92.94 229 SER A CA 1
ATOM 1766 C C . SER A 1 229 ? -1.547 -5.170 10.865 1.00 92.94 229 SER A C 1
ATOM 1768 O O . SER A 1 229 ? -0.451 -5.203 11.408 1.00 92.94 229 SER A O 1
ATOM 1770 N N . VAL A 1 230 ? -1.992 -4.102 10.201 1.00 94.06 230 VAL A N 1
ATOM 1771 C CA . VAL A 1 230 ? -1.207 -2.873 9.999 1.00 94.06 230 VAL A CA 1
ATOM 1772 C C . VAL A 1 230 ? -1.069 -2.061 11.293 1.00 94.06 230 VAL A C 1
ATOM 1774 O O . VAL A 1 230 ? -0.059 -1.399 11.505 1.00 94.06 230 VAL A O 1
ATOM 1777 N N . LEU A 1 231 ? -2.073 -2.106 12.175 1.00 93.12 231 LEU A N 1
ATOM 1778 C CA . LEU A 1 231 ? -2.081 -1.364 13.441 1.00 93.12 231 LEU A CA 1
ATOM 1779 C C . LEU A 1 231 ? -1.504 -2.137 14.633 1.00 93.12 231 LEU A C 1
ATOM 1781 O O . LEU A 1 231 ? -1.425 -1.580 15.732 1.00 93.12 231 LEU A O 1
ATOM 1785 N N . ASN A 1 232 ? -1.163 -3.413 14.465 1.00 85.31 232 ASN A N 1
ATOM 1786 C CA . ASN A 1 232 ? -0.510 -4.179 15.516 1.00 85.31 232 ASN A CA 1
ATOM 1787 C C . ASN A 1 232 ? 0.988 -3.873 15.501 1.00 85.31 232 ASN A C 1
ATOM 1789 O O . ASN A 1 232 ? 1.690 -4.160 14.536 1.00 85.31 232 ASN A O 1
ATOM 1793 N N . ASP A 1 233 ? 1.458 -3.273 16.592 1.00 58.75 233 ASP A N 1
ATOM 1794 C CA . ASP A 1 233 ? 2.872 -3.012 16.816 1.00 58.75 233 ASP A CA 1
ATOM 1795 C C . ASP A 1 233 ? 3.597 -4.359 17.012 1.00 58.75 233 ASP A C 1
ATOM 1797 O O . ASP A 1 233 ? 3.156 -5.153 17.852 1.00 58.75 233 ASP A O 1
ATOM 1801 N N . PRO A 1 234 ? 4.702 -4.651 16.296 1.00 49.53 234 PRO A N 1
ATOM 1802 C CA . PRO A 1 234 ? 5.526 -5.833 16.562 1.00 49.53 234 PRO A CA 1
ATOM 1803 C C . PRO A 1 234 ? 5.984 -5.943 18.026 1.00 49.53 234 PRO A C 1
ATOM 1805 O O . PRO A 1 234 ? 6.356 -7.026 18.469 1.00 49.53 234 PRO A O 1
ATOM 1808 N N . MET A 1 235 ? 5.949 -4.834 18.773 1.00 33.97 235 MET A N 1
ATOM 1809 C CA . MET A 1 235 ? 6.342 -4.741 20.179 1.00 33.97 235 MET A CA 1
ATOM 1810 C C . MET A 1 235 ? 5.212 -5.031 21.188 1.00 33.97 235 MET A C 1
ATOM 1812 O O . MET A 1 235 ? 5.472 -5.028 22.390 1.00 33.97 235 MET A O 1
ATOM 1816 N N . GLU A 1 236 ? 3.972 -5.274 20.744 1.00 34.47 236 GLU A N 1
ATOM 1817 C CA . GLU A 1 236 ? 2.838 -5.657 21.614 1.00 34.47 236 GLU A CA 1
ATOM 1818 C C . GLU A 1 236 ? 2.646 -7.193 21.735 1.00 34.47 236 GLU A C 1
ATOM 1820 O O . GLU A 1 236 ? 1.593 -7.648 22.189 1.00 34.47 236 GLU A O 1
ATOM 1825 N N . GLY A 1 237 ? 3.656 -7.993 21.357 1.00 29.70 237 GLY A N 1
ATOM 1826 C CA . GLY A 1 237 ? 3.675 -9.464 21.454 1.00 29.70 237 GLY A CA 1
ATOM 1827 C C . GLY A 1 237 ? 4.604 -10.018 22.529 1.00 29.70 237 GLY A C 1
ATOM 1828 O O . GLY A 1 237 ? 5.778 -9.592 22.569 1.00 29.70 237 GLY A O 1
#